Protein AF-A0A821BND3-F1 (afdb_monomer)

Sequence (254 aa):
MKDMILISALFVSIGVCIYAFVRQHQTQENMNVMLQELETLQKAEGNLLAVTEKKRTEEDEIKENKIQKMNQNLLHKWFIEIQRIKEQADVFREHRDSIIDHEKQLSLALQEIEQLQIALRQAEEHAQQQSYEPSNELIDLLKRTYHIEETAFEVKRKLTETALITAKEQMNKISKMQKGFFGAVRIAHTNCIDTAGDLINAAKERLTEIHDEYEEREQRWNRIAVLLNHDDLNNLGLSTSAVYRSKDSSRIHN

Nearest PDB structures (foldseek):
  3ja6-assembly1_H  TM=2.423E-01  e=3.183E+00  Escherichia coli
  3ja6-assembly1_I  TM=2.463E-01  e=3.382E+00  Escherichia coli

Structure (mmCIF, N/CA/C/O backbone):
data_AF-A0A821BND3-F1
#
_entry.id   AF-A0A821BND3-F1
#
loop_
_atom_site.group_PDB
_atom_site.id
_atom_site.type_symbol
_atom_site.label_atom_id
_atom_site.label_alt_id
_atom_site.label_comp_id
_atom_site.label_asym_id
_atom_site.label_entity_id
_atom_site.label_seq_id
_atom_site.pdbx_PDB_ins_code
_atom_site.Cartn_x
_atom_site.Cartn_y
_atom_site.Cartn_z
_atom_site.occupancy
_atom_site.B_iso_or_equiv
_atom_site.auth_seq_id
_atom_site.auth_comp_id
_atom_site.auth_asym_id
_atom_site.auth_atom_id
_atom_site.pdbx_PDB_model_num
ATOM 1 N N . MET A 1 1 ? 97.238 0.998 -127.951 1.00 63.97 1 MET A N 1
ATOM 2 C CA . MET A 1 1 ? 97.212 0.627 -126.512 1.00 63.97 1 MET A CA 1
ATOM 3 C C . MET A 1 1 ? 96.375 1.576 -125.645 1.00 63.97 1 MET A C 1
ATOM 5 O O . MET A 1 1 ? 95.753 1.083 -124.718 1.00 63.97 1 MET A O 1
ATOM 9 N N . LYS A 1 2 ? 96.285 2.887 -125.938 1.00 70.94 2 LYS A N 1
ATOM 10 C CA . LYS A 1 2 ? 95.423 3.832 -125.190 1.00 70.94 2 LYS A CA 1
ATOM 11 C C . LYS A 1 2 ? 93.912 3.575 -125.360 1.00 70.94 2 LYS A C 1
ATOM 13 O O . LYS A 1 2 ? 93.186 3.620 -124.374 1.00 70.94 2 LYS A O 1
ATOM 18 N N . ASP A 1 3 ? 93.469 3.195 -126.559 1.00 75.25 3 ASP A N 1
ATOM 19 C CA . ASP A 1 3 ? 92.033 3.004 -126.842 1.00 75.25 3 ASP A CA 1
ATOM 20 C C . ASP A 1 3 ? 91.428 1.766 -126.155 1.00 75.25 3 ASP A C 1
ATOM 22 O O . ASP A 1 3 ? 90.270 1.778 -125.755 1.00 75.25 3 ASP A O 1
ATOM 26 N N . MET A 1 4 ? 92.227 0.720 -125.911 1.00 73.50 4 MET A N 1
ATOM 27 C CA . MET A 1 4 ? 91.775 -0.491 -125.202 1.00 73.50 4 MET A CA 1
ATOM 28 C C . MET A 1 4 ? 91.574 -0.253 -123.698 1.00 73.50 4 MET A C 1
ATOM 30 O O . MET A 1 4 ? 90.634 -0.780 -123.106 1.00 73.50 4 MET A O 1
ATOM 34 N N . ILE A 1 5 ? 92.425 0.577 -123.082 1.00 77.75 5 ILE A N 1
ATOM 35 C CA . ILE A 1 5 ? 92.291 0.972 -121.671 1.00 77.75 5 ILE A CA 1
ATOM 36 C C . ILE A 1 5 ? 91.030 1.827 -121.499 1.00 77.75 5 ILE A C 1
ATOM 38 O O . ILE A 1 5 ? 90.258 1.593 -120.571 1.00 77.75 5 ILE A O 1
ATOM 42 N N . LEU A 1 6 ? 90.770 2.742 -122.442 1.00 76.75 6 LEU A N 1
ATOM 43 C CA . LEU A 1 6 ? 89.560 3.567 -122.460 1.00 76.75 6 LEU A CA 1
ATOM 44 C C . LEU A 1 6 ? 88.284 2.711 -122.538 1.00 76.75 6 LEU A C 1
ATOM 46 O O . LEU A 1 6 ? 87.349 2.927 -121.771 1.00 76.75 6 LEU A O 1
ATOM 50 N N . ILE A 1 7 ? 88.274 1.697 -123.410 1.00 80.69 7 ILE A N 1
ATOM 51 C CA . ILE A 1 7 ? 87.142 0.771 -123.559 1.00 80.69 7 ILE A CA 1
ATOM 52 C C . ILE A 1 7 ? 86.938 -0.058 -122.282 1.00 80.69 7 ILE A C 1
ATOM 54 O O . ILE A 1 7 ? 85.812 -0.163 -121.801 1.00 80.69 7 ILE A O 1
ATOM 58 N N . SER A 1 8 ? 88.002 -0.591 -121.669 1.00 79.06 8 SER A N 1
ATOM 59 C CA . SER A 1 8 ? 87.877 -1.337 -120.404 1.00 79.06 8 SER A CA 1
ATOM 60 C C . SER A 1 8 ? 87.378 -0.472 -119.235 1.00 79.06 8 SER A C 1
ATOM 62 O O . SER A 1 8 ? 86.564 -0.933 -118.435 1.00 79.06 8 SER A O 1
ATOM 64 N N . ALA A 1 9 ? 87.787 0.800 -119.167 1.00 81.25 9 ALA A N 1
ATOM 65 C CA . ALA A 1 9 ? 87.321 1.745 -118.154 1.00 81.25 9 ALA A CA 1
ATOM 66 C C . ALA A 1 9 ? 85.837 2.109 -118.346 1.00 81.25 9 ALA A C 1
ATOM 68 O O . ALA A 1 9 ? 85.104 2.247 -117.365 1.00 81.25 9 ALA A O 1
ATOM 69 N N . LEU A 1 10 ? 85.376 2.195 -119.599 1.00 83.50 10 LEU A N 1
ATOM 70 C CA . LEU A 1 10 ? 83.970 2.427 -119.933 1.00 83.50 10 LEU A CA 1
ATOM 71 C C . LEU A 1 10 ? 83.077 1.287 -119.419 1.00 83.50 10 LEU A C 1
ATOM 73 O O . LEU A 1 10 ? 82.064 1.544 -118.771 1.00 83.50 10 LEU A O 1
ATOM 77 N N . PHE A 1 11 ? 83.477 0.030 -119.637 1.00 87.62 11 PHE A N 1
ATOM 78 C CA . PHE A 1 11 ? 82.729 -1.131 -119.144 1.00 87.62 11 PHE A CA 1
ATOM 79 C C . PHE A 1 11 ? 82.665 -1.193 -117.613 1.00 87.62 11 PHE A C 1
ATOM 81 O O . PHE A 1 11 ? 81.607 -1.499 -117.066 1.00 87.62 11 PHE A O 1
ATOM 88 N N . VAL A 1 12 ? 83.751 -0.854 -116.909 1.00 85.19 12 VAL A N 1
ATOM 89 C CA . VAL A 1 12 ? 83.751 -0.791 -115.436 1.00 85.19 12 VAL A CA 1
ATOM 90 C C . VAL A 1 12 ? 82.828 0.320 -114.935 1.00 85.19 12 VAL A C 1
ATOM 92 O O . VAL A 1 12 ? 82.038 0.083 -114.024 1.00 85.19 12 VAL A O 1
ATOM 95 N N . SER A 1 13 ? 82.856 1.506 -115.552 1.00 84.19 13 SER A N 1
ATOM 96 C CA . SER A 1 13 ? 81.954 2.603 -115.181 1.00 84.19 13 SER A CA 1
ATOM 97 C C . SER A 1 13 ? 80.484 2.242 -115.405 1.00 84.19 13 SER A C 1
ATOM 99 O O . SER A 1 13 ? 79.649 2.534 -114.554 1.00 84.19 13 SER A O 1
ATOM 101 N N . ILE A 1 14 ? 80.163 1.575 -116.517 1.00 86.75 14 ILE A N 1
ATOM 102 C CA . ILE A 1 14 ? 78.806 1.089 -116.804 1.00 86.75 14 ILE A CA 1
ATOM 103 C C . ILE A 1 14 ? 78.395 0.022 -115.784 1.00 86.75 14 ILE A C 1
ATOM 105 O O . ILE A 1 14 ? 77.286 0.079 -115.256 1.00 86.75 14 ILE A O 1
ATOM 109 N N . GLY A 1 15 ? 79.293 -0.909 -115.447 1.00 86.50 15 GLY A N 1
ATOM 110 C CA . GLY A 1 15 ? 79.055 -1.921 -114.418 1.00 86.50 15 GLY A CA 1
ATOM 111 C C . GLY A 1 15 ? 78.763 -1.312 -113.044 1.00 86.50 15 GLY A C 1
ATOM 112 O O . GLY A 1 15 ? 77.822 -1.733 -112.374 1.00 86.50 15 GLY A O 1
ATOM 113 N N . VAL A 1 16 ? 79.502 -0.269 -112.650 1.00 87.31 16 VAL A N 1
ATOM 114 C CA . VAL A 1 16 ? 79.261 0.480 -111.405 1.00 87.31 16 VAL A CA 1
ATOM 115 C C . VAL A 1 16 ? 77.922 1.220 -111.449 1.00 87.31 16 VAL A C 1
ATOM 117 O O . VAL A 1 16 ? 77.180 1.177 -110.468 1.00 87.31 16 VAL A O 1
ATOM 120 N N . CYS A 1 17 ? 77.567 1.845 -112.575 1.00 86.00 17 CYS A N 1
ATOM 121 C CA . CYS A 1 17 ? 76.275 2.515 -112.737 1.00 86.00 17 CYS A CA 1
ATOM 122 C C . CYS A 1 17 ? 75.095 1.534 -112.659 1.00 86.00 17 CYS A C 1
ATOM 124 O O . CYS A 1 17 ? 74.113 1.821 -111.978 1.00 86.00 17 CYS A O 1
ATOM 126 N N . ILE A 1 18 ? 75.194 0.364 -113.297 1.00 87.06 18 ILE A N 1
ATOM 127 C CA . ILE A 1 18 ? 74.150 -0.671 -113.249 1.00 87.06 18 ILE A CA 1
ATOM 128 C C . ILE A 1 18 ? 74.036 -1.250 -111.836 1.00 87.06 18 ILE A C 1
ATOM 130 O O . ILE A 1 18 ? 72.930 -1.389 -111.320 1.00 87.06 18 ILE A O 1
ATOM 134 N N . TYR A 1 19 ? 75.159 -1.541 -111.176 1.00 90.25 19 TYR A N 1
ATOM 135 C CA . TYR A 1 19 ? 75.148 -2.039 -109.801 1.00 90.25 19 TYR A CA 1
ATOM 136 C C . TYR A 1 19 ? 74.542 -1.021 -108.825 1.00 90.25 19 TYR A C 1
ATOM 138 O O . TYR A 1 19 ? 73.736 -1.390 -107.972 1.00 90.25 19 TYR A O 1
ATOM 146 N N . ALA A 1 20 ? 74.871 0.266 -108.973 1.00 87.31 20 ALA A N 1
ATOM 147 C CA . ALA A 1 20 ? 74.258 1.336 -108.192 1.00 87.31 20 ALA A CA 1
ATOM 148 C C . ALA A 1 20 ? 72.746 1.439 -108.455 1.00 87.31 20 ALA A C 1
ATOM 150 O O . ALA A 1 20 ? 71.984 1.571 -107.501 1.00 87.31 20 ALA A O 1
ATOM 151 N N . PHE A 1 21 ? 72.309 1.303 -109.711 1.00 87.00 21 PHE A N 1
ATOM 152 C CA . PHE A 1 21 ? 70.893 1.318 -110.087 1.00 87.00 21 PHE A CA 1
ATOM 153 C C . PHE A 1 21 ? 70.115 0.134 -109.489 1.00 87.00 21 PHE A C 1
ATOM 155 O O . PHE A 1 21 ? 69.066 0.332 -108.881 1.00 87.00 21 PHE A O 1
ATOM 162 N N . VAL A 1 22 ? 70.652 -1.088 -109.580 1.00 85.56 22 VAL A N 1
ATOM 163 C CA . VAL A 1 22 ? 70.044 -2.290 -108.979 1.00 85.56 22 VAL A CA 1
ATOM 164 C C . VAL A 1 22 ? 70.001 -2.176 -107.455 1.00 85.56 22 VAL A C 1
ATOM 166 O O . VAL A 1 22 ? 68.974 -2.462 -106.843 1.00 85.56 22 VAL A O 1
ATOM 169 N N . ARG A 1 23 ? 71.083 -1.698 -106.826 1.00 85.62 23 ARG A N 1
ATOM 170 C CA . ARG A 1 23 ? 71.127 -1.473 -105.375 1.00 85.62 23 ARG A CA 1
ATOM 171 C C . ARG A 1 23 ? 70.114 -0.414 -104.944 1.00 85.62 23 ARG A C 1
ATOM 173 O O . ARG A 1 23 ? 69.447 -0.614 -103.937 1.00 85.62 23 ARG A O 1
ATOM 180 N N . GLN A 1 24 ? 69.969 0.670 -105.705 1.00 86.25 24 GLN A N 1
ATOM 181 C CA . GLN A 1 24 ? 68.976 1.710 -105.449 1.00 86.25 24 GLN A CA 1
ATOM 182 C C . GLN A 1 24 ? 67.550 1.156 -105.558 1.00 86.25 24 GLN A C 1
ATOM 184 O O . GLN A 1 24 ? 66.740 1.403 -104.668 1.00 86.25 24 GLN A O 1
ATOM 189 N N . HIS A 1 25 ? 67.257 0.352 -106.582 1.00 85.69 25 HIS A N 1
ATOM 190 C CA . HIS A 1 25 ? 65.955 -0.299 -106.728 1.00 85.69 25 HIS A CA 1
ATOM 191 C C . HIS A 1 25 ? 65.656 -1.256 -105.561 1.00 85.69 25 HIS A C 1
ATOM 193 O O . HIS A 1 25 ? 64.609 -1.144 -104.929 1.00 85.69 25 HIS A O 1
ATOM 199 N N . GLN A 1 26 ? 66.613 -2.113 -105.187 1.00 82.62 26 GLN A N 1
ATOM 200 C CA . GLN A 1 26 ? 66.468 -3.026 -104.047 1.00 82.62 26 GLN A CA 1
ATOM 201 C C . GLN A 1 26 ? 66.276 -2.271 -102.722 1.00 82.62 26 GLN A C 1
ATOM 203 O O . GLN A 1 26 ? 65.488 -2.684 -101.878 1.00 82.62 26 GLN A O 1
ATOM 208 N N . THR A 1 27 ? 66.968 -1.140 -102.524 1.00 81.00 27 THR A N 1
ATOM 209 C CA . THR A 1 27 ? 66.754 -0.303 -101.334 1.00 81.00 27 THR A CA 1
ATOM 210 C C . THR A 1 27 ? 65.374 0.346 -101.314 1.00 81.00 27 THR A C 1
ATOM 212 O O . THR A 1 27 ? 64.827 0.503 -100.231 1.00 81.00 27 THR A O 1
ATOM 215 N N . GLN A 1 28 ? 64.790 0.685 -102.468 1.00 83.75 28 GLN A N 1
ATOM 216 C CA . GLN A 1 28 ? 63.430 1.234 -102.547 1.00 83.75 28 GLN A CA 1
ATOM 217 C C . GLN A 1 28 ? 62.377 0.177 -102.203 1.00 83.75 28 GLN A C 1
ATOM 219 O O . GLN A 1 28 ? 61.479 0.448 -101.412 1.00 83.75 28 GLN A O 1
ATOM 224 N N . GLU A 1 29 ? 62.521 -1.047 -102.714 1.00 84.44 29 GLU A N 1
ATOM 225 C CA . GLU A 1 29 ? 61.650 -2.166 -102.333 1.00 84.44 29 GLU A CA 1
ATOM 226 C C . GLU A 1 29 ? 61.762 -2.487 -100.839 1.00 84.44 29 GLU A C 1
ATOM 228 O O . GLU A 1 29 ? 60.746 -2.582 -100.152 1.00 84.44 29 GLU A O 1
ATOM 233 N N . ASN A 1 30 ? 62.987 -2.558 -100.307 1.00 83.44 30 ASN A N 1
ATOM 234 C CA . ASN A 1 30 ? 63.213 -2.778 -98.878 1.00 83.44 30 ASN A CA 1
ATOM 235 C C . ASN A 1 30 ? 62.648 -1.632 -98.021 1.00 83.44 30 ASN A C 1
ATOM 237 O O . ASN A 1 30 ? 62.107 -1.887 -96.949 1.00 83.44 30 ASN A O 1
ATOM 241 N N . MET A 1 31 ? 62.738 -0.378 -98.483 1.00 82.00 31 MET A N 1
ATOM 242 C CA . MET A 1 31 ? 62.117 0.763 -97.803 1.00 82.00 31 MET A CA 1
ATOM 243 C C . MET A 1 31 ? 60.591 0.663 -97.815 1.00 82.00 31 MET A C 1
ATOM 245 O O . MET A 1 31 ? 59.976 0.922 -96.789 1.00 82.00 31 MET A O 1
ATOM 249 N N . 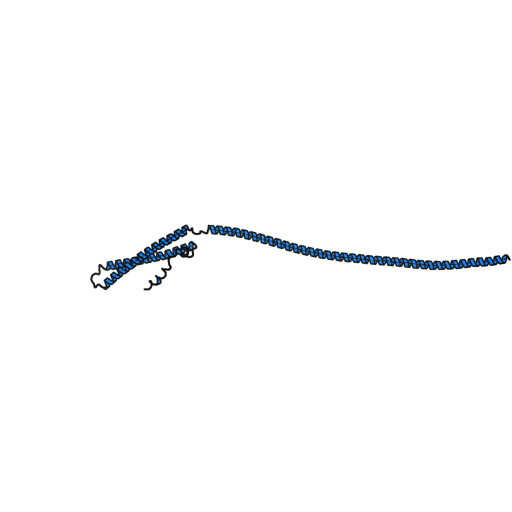ASN A 1 32 ? 59.973 0.241 -98.918 1.00 86.38 32 ASN A N 1
ATOM 250 C CA . ASN A 1 32 ? 58.520 0.070 -98.987 1.00 86.38 32 ASN A CA 1
ATOM 251 C C . ASN A 1 32 ? 58.022 -1.044 -98.053 1.00 86.38 32 ASN A C 1
ATOM 253 O O . ASN A 1 32 ? 57.018 -0.857 -97.370 1.00 86.38 32 ASN A O 1
ATOM 257 N N . VAL A 1 33 ? 58.747 -2.165 -97.963 1.00 88.44 33 VAL A N 1
ATOM 258 C CA . VAL A 1 33 ? 58.447 -3.236 -96.995 1.00 88.44 33 VAL A CA 1
ATOM 259 C C . VAL A 1 33 ? 58.608 -2.730 -95.562 1.00 88.44 33 VAL A C 1
ATOM 261 O O . VAL A 1 33 ? 57.715 -2.925 -94.746 1.00 88.44 33 VAL A O 1
ATOM 264 N N . MET A 1 34 ? 59.691 -2.005 -95.266 1.00 87.25 34 MET A N 1
ATOM 265 C CA . MET A 1 34 ? 59.917 -1.416 -93.943 1.00 87.25 34 MET A CA 1
ATOM 266 C C . MET A 1 34 ? 58.839 -0.384 -93.572 1.00 87.25 34 MET A C 1
ATOM 268 O O . MET A 1 34 ? 58.421 -0.329 -92.420 1.00 87.25 34 MET A O 1
ATOM 272 N N . LEU A 1 35 ? 58.356 0.414 -94.529 1.00 89.38 35 LEU A N 1
ATOM 273 C CA . LEU A 1 35 ? 57.249 1.351 -94.317 1.00 89.38 35 LEU A CA 1
ATOM 274 C C . LEU A 1 35 ? 55.941 0.617 -94.014 1.00 89.38 35 LEU A C 1
ATOM 276 O O . LEU A 1 35 ? 55.227 1.006 -93.092 1.00 89.38 35 LEU A O 1
ATOM 280 N N . GLN A 1 36 ? 55.653 -0.466 -94.737 1.00 91.06 36 GLN A N 1
ATOM 281 C CA . GLN A 1 36 ? 54.478 -1.295 -94.480 1.00 91.06 36 GLN A CA 1
ATOM 282 C C . GLN A 1 36 ? 54.569 -1.989 -93.112 1.00 91.06 36 GLN A C 1
ATOM 284 O O . GLN A 1 36 ? 53.596 -2.005 -92.361 1.00 91.06 36 GLN A O 1
ATOM 289 N N . GLU A 1 37 ? 55.739 -2.515 -92.742 1.00 92.94 37 GLU A N 1
ATOM 290 C CA . GLU A 1 37 ? 55.972 -3.096 -91.418 1.00 92.94 37 GLU A CA 1
ATOM 291 C C . GLU A 1 37 ? 55.818 -2.051 -90.307 1.00 92.94 37 GLU A C 1
ATOM 293 O O . GLU A 1 37 ? 55.142 -2.320 -89.316 1.00 92.94 37 GLU A O 1
ATOM 298 N N . LEU A 1 38 ? 56.341 -0.835 -90.488 1.00 92.75 38 LEU A N 1
ATOM 299 C CA . LEU A 1 38 ? 56.148 0.272 -89.549 1.00 92.75 38 LEU A CA 1
ATOM 300 C C . LEU A 1 38 ? 54.676 0.665 -89.405 1.00 92.75 38 LEU A C 1
ATOM 302 O O . LEU A 1 38 ? 54.225 0.868 -88.284 1.00 92.75 38 LEU A O 1
ATOM 306 N N . GLU A 1 39 ? 53.909 0.719 -90.494 1.00 92.94 39 GLU A N 1
ATOM 307 C CA . GLU A 1 39 ? 52.470 0.998 -90.432 1.00 92.94 39 GLU A CA 1
ATOM 308 C C . GLU A 1 39 ? 51.722 -0.111 -89.673 1.00 92.94 39 GLU A C 1
ATOM 310 O O . GLU A 1 39 ? 50.866 0.162 -88.826 1.00 92.94 39 GLU A O 1
ATOM 315 N N . THR A 1 40 ? 52.081 -1.379 -89.910 1.00 92.56 40 THR A N 1
ATOM 316 C CA . THR A 1 40 ? 51.492 -2.505 -89.171 1.00 92.56 40 THR A CA 1
ATOM 317 C C . THR A 1 40 ? 51.882 -2.505 -87.693 1.00 92.56 40 THR A C 1
ATOM 319 O O . THR A 1 40 ? 51.029 -2.779 -86.846 1.00 92.56 40 THR A O 1
ATOM 322 N N . LEU A 1 41 ? 53.127 -2.147 -87.365 1.00 94.00 41 LEU A N 1
ATOM 323 C CA . LEU A 1 41 ? 53.613 -2.007 -85.993 1.00 94.00 41 LEU A CA 1
ATOM 324 C C . LEU A 1 41 ? 52.936 -0.835 -85.286 1.00 94.00 41 LEU A C 1
ATOM 326 O O . LEU A 1 41 ? 52.461 -1.007 -84.169 1.00 94.00 41 LEU A O 1
ATOM 330 N N . GLN A 1 42 ? 52.800 0.314 -85.947 1.00 93.81 42 GLN A N 1
ATOM 331 C CA . GLN A 1 42 ? 52.091 1.480 -85.421 1.00 93.81 42 GLN A CA 1
ATOM 332 C C . GLN A 1 42 ? 50.614 1.158 -85.162 1.00 93.81 42 GLN A C 1
ATOM 334 O O . GLN A 1 42 ? 50.046 1.558 -84.146 1.00 93.81 42 GLN A O 1
ATOM 339 N N . LYS A 1 43 ? 49.982 0.375 -86.044 1.00 95.25 43 LYS A N 1
ATOM 340 C CA . LYS A 1 43 ? 48.622 -0.126 -85.827 1.00 95.25 43 LYS A CA 1
ATOM 341 C C . LYS A 1 43 ? 48.550 -1.096 -84.645 1.00 95.25 43 LYS A C 1
ATOM 343 O O . LYS A 1 43 ? 47.601 -1.034 -83.867 1.00 95.25 43 LYS A O 1
ATOM 348 N N . ALA A 1 44 ? 49.529 -1.987 -84.494 1.00 94.81 44 ALA A N 1
ATOM 349 C CA . ALA A 1 44 ? 49.602 -2.900 -83.356 1.00 94.81 44 ALA A CA 1
ATOM 350 C C . ALA A 1 44 ? 49.822 -2.149 -82.030 1.00 94.81 44 ALA A C 1
ATOM 352 O O . ALA A 1 44 ? 49.152 -2.461 -81.049 1.00 94.81 44 ALA A O 1
ATOM 353 N N . GLU A 1 45 ? 50.679 -1.127 -82.012 1.00 94.94 45 GLU A N 1
ATOM 354 C CA . GLU A 1 45 ? 50.894 -0.235 -80.868 1.00 94.94 45 GLU A CA 1
ATOM 355 C C . GLU A 1 45 ? 49.610 0.517 -80.502 1.00 94.94 45 GLU A C 1
ATOM 357 O O . GLU A 1 45 ? 49.182 0.478 -79.349 1.00 94.94 45 GLU A O 1
ATOM 362 N N . GLY A 1 46 ? 48.932 1.112 -81.490 1.00 94.69 46 GLY A N 1
ATOM 363 C CA . GLY A 1 46 ? 47.643 1.774 -81.282 1.00 94.69 46 GLY A CA 1
ATOM 364 C C . GLY A 1 46 ? 46.579 0.828 -80.716 1.00 94.69 46 GLY A C 1
ATOM 365 O O . GLY A 1 46 ? 45.858 1.185 -79.784 1.00 94.69 46 GLY A O 1
ATOM 366 N N . ASN A 1 47 ? 46.520 -0.410 -81.214 1.00 94.25 47 ASN A N 1
ATOM 367 C CA . ASN A 1 47 ? 45.605 -1.429 -80.699 1.00 94.25 47 ASN A CA 1
ATOM 368 C C . ASN A 1 47 ? 45.949 -1.852 -79.262 1.00 94.25 47 ASN A C 1
ATOM 370 O O . ASN A 1 47 ? 45.044 -2.022 -78.447 1.00 94.25 47 ASN A O 1
ATOM 374 N N . LEU A 1 48 ? 47.234 -2.021 -78.933 1.00 94.75 48 LEU A N 1
ATOM 375 C CA . LEU A 1 48 ? 47.669 -2.352 -77.575 1.00 94.75 48 LEU A CA 1
ATOM 376 C C . LEU A 1 48 ? 47.325 -1.228 -76.596 1.00 94.75 48 LEU A C 1
ATOM 378 O O . LEU A 1 48 ? 46.765 -1.511 -75.539 1.00 94.75 48 LEU A O 1
ATOM 382 N N . LEU A 1 49 ? 47.579 0.030 -76.966 1.00 95.75 49 LEU A N 1
ATOM 383 C CA . LEU A 1 49 ? 47.206 1.191 -76.158 1.00 95.75 49 LEU A CA 1
ATOM 384 C C . LEU A 1 49 ? 45.695 1.224 -75.904 1.00 95.75 49 LEU A C 1
ATOM 386 O O . LEU A 1 49 ? 45.282 1.268 -74.744 1.00 95.75 49 LEU A O 1
ATOM 390 N N . ALA A 1 50 ? 44.878 1.071 -76.949 1.00 95.56 50 ALA A N 1
ATOM 391 C CA . ALA A 1 50 ? 43.421 1.037 -76.822 1.00 95.56 50 ALA A CA 1
ATOM 392 C C . ALA A 1 50 ? 42.931 -0.098 -75.901 1.00 95.56 50 ALA A C 1
ATOM 394 O O . ALA A 1 50 ? 42.033 0.101 -75.082 1.00 95.56 50 ALA A O 1
ATOM 395 N N . VAL A 1 51 ? 43.535 -1.289 -75.985 1.00 94.19 51 VAL A N 1
ATOM 396 C CA . VAL A 1 51 ? 43.202 -2.416 -75.097 1.00 94.19 51 VAL A CA 1
ATOM 397 C C . VAL A 1 51 ? 43.631 -2.138 -73.653 1.00 94.19 51 VAL A C 1
ATOM 399 O O . VAL A 1 51 ? 42.880 -2.455 -72.729 1.00 94.19 51 VAL A O 1
ATOM 402 N N . THR A 1 52 ? 44.803 -1.535 -73.427 1.00 92.62 52 THR A N 1
ATOM 403 C CA . THR A 1 52 ? 45.259 -1.185 -72.069 1.00 92.62 52 THR A CA 1
ATOM 404 C C . THR A 1 52 ? 44.390 -0.114 -71.420 1.00 92.62 52 THR A C 1
ATOM 406 O O . THR A 1 52 ? 44.068 -0.231 -70.238 1.00 92.62 52 THR A O 1
ATOM 409 N N . GLU A 1 53 ? 43.961 0.887 -72.188 1.00 94.81 53 GLU A N 1
ATOM 410 C CA . GLU A 1 53 ? 43.056 1.932 -71.721 1.00 94.81 53 GLU A CA 1
ATOM 411 C C . GLU A 1 53 ? 41.691 1.344 -71.364 1.00 94.81 53 GLU A C 1
ATOM 413 O O . GLU A 1 53 ? 41.214 1.546 -70.249 1.00 94.81 53 GLU A O 1
ATOM 418 N N . LYS A 1 54 ? 41.124 0.509 -72.244 1.00 95.31 54 LYS A N 1
ATOM 419 C CA . LYS A 1 54 ? 39.852 -0.173 -71.984 1.00 95.31 54 LYS A CA 1
ATOM 420 C C . LYS A 1 54 ? 39.904 -1.056 -70.734 1.00 95.31 54 LYS A C 1
ATOM 422 O O . LYS A 1 54 ? 38.988 -1.040 -69.915 1.00 95.31 54 LYS A O 1
ATOM 427 N N . LYS A 1 55 ? 40.985 -1.818 -70.553 1.00 94.19 55 LYS A N 1
ATOM 428 C CA . LYS A 1 55 ? 41.154 -2.646 -69.353 1.00 94.19 55 LYS A CA 1
ATOM 429 C C . LYS A 1 55 ? 41.225 -1.785 -68.089 1.00 94.19 55 LYS A C 1
ATOM 431 O O . LYS A 1 55 ? 40.641 -2.143 -67.072 1.00 94.19 55 LYS A O 1
ATOM 436 N N . ARG A 1 56 ? 41.913 -0.641 -68.153 1.00 93.12 56 ARG A N 1
ATOM 437 C CA . ARG A 1 56 ? 42.000 0.303 -67.034 1.00 93.12 56 ARG A CA 1
ATOM 438 C C . ARG A 1 56 ? 40.633 0.889 -66.683 1.00 93.12 56 ARG A C 1
ATOM 440 O O . ARG A 1 56 ? 40.294 0.917 -65.505 1.00 93.12 56 ARG A O 1
ATOM 447 N N . THR A 1 57 ? 39.839 1.292 -67.677 1.00 94.12 57 THR A N 1
ATOM 448 C CA . THR A 1 57 ? 38.482 1.806 -67.439 1.00 94.12 57 THR A CA 1
ATOM 449 C C . THR A 1 57 ? 37.574 0.744 -66.824 1.00 94.12 57 THR A C 1
ATOM 451 O O . THR A 1 57 ? 36.891 1.032 -65.850 1.00 94.12 57 THR A O 1
ATOM 454 N N . GLU A 1 58 ? 37.628 -0.502 -67.307 1.00 93.50 58 GLU A N 1
ATOM 455 C CA . GLU A 1 58 ? 36.852 -1.608 -66.726 1.00 93.50 58 GLU A CA 1
ATOM 456 C C . GLU A 1 58 ? 37.272 -1.901 -65.273 1.00 93.50 58 GLU A C 1
ATOM 458 O O . GLU A 1 58 ? 36.427 -2.095 -64.399 1.00 93.50 58 GLU A O 1
ATOM 463 N N . GLU A 1 59 ? 38.577 -1.906 -64.979 1.00 93.19 59 GLU A N 1
ATOM 464 C CA . GLU A 1 59 ? 39.079 -2.090 -63.612 1.00 93.19 59 GLU A CA 1
ATOM 465 C C . GLU A 1 59 ? 38.639 -0.962 -62.670 1.00 93.19 59 GLU A C 1
ATOM 467 O O . GLU A 1 59 ? 38.312 -1.227 -61.508 1.00 93.19 59 GLU A O 1
ATOM 472 N N . ASP A 1 60 ? 38.631 0.282 -63.144 1.00 94.94 60 ASP A N 1
ATOM 473 C CA . ASP A 1 60 ? 38.216 1.436 -62.352 1.00 94.94 60 ASP A CA 1
ATOM 474 C C . ASP A 1 60 ? 36.695 1.439 -62.118 1.00 94.94 60 ASP A C 1
ATOM 476 O O . ASP A 1 60 ? 36.269 1.608 -60.972 1.00 94.94 60 ASP A O 1
ATOM 480 N N . GLU A 1 61 ? 35.883 1.092 -63.122 1.00 95.44 61 GLU A N 1
ATOM 481 C CA . GLU A 1 61 ? 34.436 0.875 -62.961 1.00 95.44 61 GLU A CA 1
ATOM 482 C C . GLU A 1 61 ? 34.129 -0.250 -61.959 1.00 95.44 61 GLU A C 1
ATOM 484 O O . GLU A 1 61 ? 33.220 -0.138 -61.132 1.00 95.44 61 GLU A O 1
ATOM 489 N N . ILE A 1 62 ? 34.888 -1.352 -61.977 1.00 94.94 62 ILE A N 1
ATOM 490 C CA . ILE A 1 62 ? 34.718 -2.447 -61.008 1.00 94.94 62 ILE A CA 1
ATOM 491 C C . ILE A 1 62 ? 35.042 -1.971 -59.585 1.00 94.94 62 ILE A C 1
ATOM 493 O O . ILE A 1 62 ? 34.312 -2.308 -58.642 1.00 94.94 62 ILE A O 1
ATOM 497 N N . LYS A 1 63 ? 36.120 -1.196 -59.401 1.00 95.69 63 LYS A N 1
ATOM 498 C CA . LYS A 1 63 ? 36.485 -0.627 -58.091 1.00 95.69 63 LYS A CA 1
ATOM 499 C C . LYS A 1 63 ? 35.408 0.330 -57.594 1.00 95.69 63 LYS A C 1
ATOM 501 O O . LYS A 1 63 ? 34.999 0.210 -56.439 1.00 95.69 63 LYS A O 1
ATOM 506 N N . GLU A 1 64 ? 34.925 1.223 -58.451 1.00 95.62 64 GLU A N 1
ATOM 507 C CA . GLU A 1 64 ? 33.869 2.180 -58.120 1.00 95.62 64 GLU A CA 1
ATOM 508 C C . GLU A 1 64 ? 32.578 1.460 -57.716 1.00 95.62 64 GLU A C 1
ATOM 510 O O . GLU A 1 64 ? 32.058 1.685 -56.621 1.00 95.62 64 GLU A O 1
ATOM 515 N N . ASN A 1 65 ? 32.139 0.482 -58.513 1.00 96.75 65 ASN A N 1
ATOM 516 C CA . ASN A 1 65 ? 30.983 -0.357 -58.197 1.00 96.75 65 ASN A CA 1
ATOM 517 C C . ASN A 1 65 ? 31.139 -1.090 -56.854 1.00 96.75 65 ASN A C 1
ATOM 519 O O . ASN A 1 65 ? 30.178 -1.223 -56.088 1.00 96.75 65 ASN A O 1
ATOM 523 N N . LYS A 1 66 ? 32.344 -1.580 -56.534 1.00 96.69 66 LYS A N 1
ATOM 524 C CA . LYS A 1 66 ? 32.623 -2.247 -55.254 1.00 96.69 66 LYS A CA 1
ATOM 525 C C . LYS A 1 66 ? 32.541 -1.272 -54.079 1.00 96.69 66 LYS A C 1
ATOM 527 O O . LYS A 1 66 ? 31.945 -1.618 -53.057 1.00 96.69 66 LYS A O 1
ATOM 532 N N . ILE A 1 67 ? 33.102 -0.071 -54.223 1.00 96.75 67 ILE A N 1
ATOM 533 C CA . ILE A 1 67 ? 33.028 0.991 -53.211 1.00 96.75 67 ILE A CA 1
ATOM 534 C C . ILE A 1 67 ? 31.570 1.407 -52.996 1.00 96.75 67 ILE A C 1
ATOM 536 O O . ILE A 1 67 ? 31.118 1.471 -51.854 1.00 96.75 67 ILE A O 1
ATOM 540 N N . GLN A 1 68 ? 30.803 1.602 -54.070 1.00 96.56 68 GLN A N 1
ATOM 541 C CA . 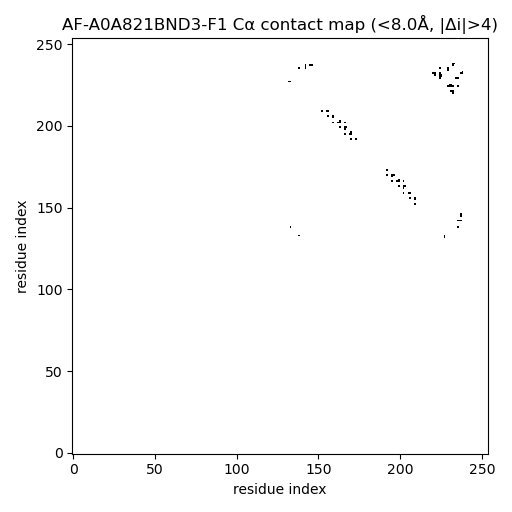GLN A 1 68 ? 29.391 1.967 -53.989 1.00 96.56 68 GLN A CA 1
ATOM 542 C C . GLN A 1 68 ? 28.568 0.897 -53.262 1.00 96.56 68 GLN A C 1
ATOM 544 O O . GLN A 1 68 ? 27.819 1.225 -52.341 1.00 96.56 68 GLN A O 1
ATOM 549 N N . LYS A 1 69 ? 28.750 -0.387 -53.599 1.00 96.88 69 LYS A N 1
ATOM 550 C CA . LYS A 1 69 ? 28.090 -1.501 -52.894 1.00 96.88 69 LYS A CA 1
ATOM 551 C C . LYS A 1 69 ? 28.485 -1.561 -51.420 1.00 96.88 69 LYS A C 1
ATOM 553 O O . LYS A 1 69 ? 27.631 -1.784 -50.564 1.00 96.88 69 LYS A O 1
ATOM 558 N N . MET A 1 70 ? 29.765 -1.353 -51.103 1.00 96.56 70 MET A N 1
ATOM 559 C CA . MET A 1 70 ? 30.227 -1.315 -49.714 1.00 96.56 70 MET A CA 1
ATOM 560 C C . MET A 1 70 ? 29.573 -0.164 -48.944 1.00 96.56 70 MET A C 1
ATOM 562 O O . MET A 1 70 ? 29.060 -0.385 -47.849 1.00 96.56 70 MET A O 1
ATOM 566 N N . ASN A 1 71 ? 29.521 1.031 -49.533 1.00 96.88 71 ASN A N 1
ATOM 567 C CA . ASN A 1 71 ? 28.881 2.199 -48.935 1.00 96.88 71 ASN A CA 1
ATOM 568 C C . ASN A 1 71 ? 27.379 1.983 -48.726 1.00 96.88 71 ASN A C 1
ATOM 570 O O . ASN A 1 71 ? 26.875 2.275 -47.646 1.00 96.88 71 ASN A O 1
ATOM 574 N N . GLN A 1 72 ? 26.669 1.410 -49.702 1.00 96.75 72 GLN A N 1
ATOM 575 C CA . GLN A 1 72 ? 25.251 1.059 -49.556 1.00 96.75 72 GLN A CA 1
ATOM 576 C C . GLN A 1 72 ? 25.023 0.061 -48.415 1.00 96.75 72 GLN A C 1
ATOM 578 O O . GLN A 1 72 ? 24.143 0.270 -47.582 1.00 96.75 72 GLN A O 1
ATOM 583 N N . ASN A 1 73 ? 25.853 -0.981 -48.322 1.00 97.19 73 ASN A N 1
ATOM 584 C CA . ASN A 1 73 ? 25.775 -1.957 -47.235 1.00 97.19 73 ASN A CA 1
ATOM 585 C C . ASN A 1 73 ? 26.044 -1.321 -45.866 1.00 97.19 73 ASN A C 1
ATOM 587 O O . ASN A 1 73 ? 25.377 -1.658 -44.889 1.00 97.19 73 ASN A O 1
ATOM 591 N N . LEU A 1 74 ? 27.013 -0.406 -45.781 1.00 98.06 74 LEU A N 1
ATOM 592 C CA . LEU A 1 74 ? 27.298 0.327 -44.550 1.00 98.06 74 LEU A CA 1
ATOM 593 C C . LEU A 1 74 ? 26.117 1.217 -44.164 1.00 98.06 74 LEU A C 1
ATOM 595 O O . LEU A 1 74 ? 25.643 1.113 -43.037 1.00 98.06 74 LEU A O 1
ATOM 599 N N . LEU A 1 75 ? 25.599 2.029 -45.087 1.00 97.69 75 LEU A N 1
ATOM 600 C CA . LEU A 1 75 ? 24.435 2.884 -44.841 1.00 97.69 75 LEU A CA 1
ATOM 601 C C . LEU A 1 75 ? 23.224 2.073 -44.376 1.00 97.69 75 LEU A C 1
ATOM 603 O O . LEU A 1 75 ? 22.551 2.473 -43.432 1.00 97.69 75 LEU A O 1
ATOM 607 N N . HIS A 1 76 ? 22.984 0.908 -44.979 1.00 97.69 76 HIS A N 1
ATOM 608 C CA . HIS A 1 76 ? 21.906 0.018 -44.564 1.00 97.69 76 HIS A CA 1
ATOM 609 C C . HIS A 1 76 ? 22.104 -0.515 -43.136 1.00 97.69 76 HIS A C 1
ATOM 611 O O . HIS A 1 76 ? 21.172 -0.476 -42.335 1.00 97.69 76 HIS A O 1
ATOM 617 N N . LYS A 1 77 ? 23.322 -0.948 -42.778 1.00 98.12 77 LYS A N 1
ATOM 618 C CA . LYS A 1 77 ? 23.642 -1.378 -41.404 1.00 98.12 77 LYS A CA 1
ATOM 619 C C . LYS A 1 77 ? 23.449 -0.252 -40.390 1.00 98.12 77 LYS A C 1
ATOM 621 O O . LYS A 1 77 ? 22.836 -0.475 -39.352 1.00 98.12 77 LYS A O 1
ATOM 626 N N . TRP A 1 78 ? 23.934 0.950 -40.700 1.00 97.94 78 TRP A N 1
ATOM 627 C CA . TRP A 1 78 ? 23.749 2.126 -39.849 1.00 97.94 78 TRP A CA 1
ATOM 628 C C . TRP A 1 78 ? 22.276 2.496 -39.702 1.00 97.94 78 TRP A C 1
ATOM 630 O O . TRP A 1 78 ? 21.839 2.818 -38.603 1.00 97.94 78 TRP A O 1
ATOM 640 N N . PHE A 1 79 ? 21.497 2.408 -40.780 1.00 98.31 79 PHE A N 1
ATOM 641 C CA . PHE A 1 79 ? 20.060 2.638 -40.728 1.00 98.31 79 PHE A CA 1
ATOM 642 C C . PHE A 1 79 ? 19.372 1.657 -39.774 1.00 98.31 79 PHE A C 1
ATOM 644 O O . PHE A 1 79 ? 18.621 2.098 -38.909 1.00 98.31 79 PHE A O 1
ATOM 651 N N . ILE A 1 80 ? 19.670 0.356 -39.876 1.00 98.12 80 ILE A N 1
ATOM 652 C CA . ILE A 1 80 ? 19.126 -0.662 -38.964 1.00 98.12 80 ILE A CA 1
ATOM 653 C C . ILE A 1 80 ? 19.517 -0.361 -37.515 1.00 98.12 80 ILE A C 1
ATOM 655 O O . ILE A 1 80 ? 18.662 -0.393 -36.636 1.00 98.12 80 ILE A O 1
ATOM 659 N N . GLU A 1 81 ? 20.783 -0.030 -37.258 1.00 98.06 81 GLU A N 1
ATOM 660 C CA . GLU A 1 81 ? 21.247 0.235 -35.894 1.00 98.06 81 GLU A CA 1
ATOM 661 C C . GLU A 1 81 ? 20.593 1.488 -35.296 1.00 98.06 81 GLU A C 1
ATOM 663 O O . GLU A 1 81 ? 20.190 1.483 -34.135 1.00 98.06 81 GLU A O 1
ATOM 668 N N . ILE A 1 82 ? 20.399 2.539 -36.098 1.00 97.88 82 ILE A N 1
ATOM 669 C CA . ILE A 1 82 ? 19.664 3.737 -35.676 1.00 97.88 82 ILE A CA 1
ATOM 670 C C . ILE A 1 82 ? 18.209 3.395 -35.347 1.00 97.88 82 ILE A C 1
ATOM 672 O O . ILE A 1 82 ? 17.693 3.895 -34.350 1.00 97.88 82 ILE A O 1
ATOM 676 N N . GLN A 1 83 ? 17.542 2.562 -36.154 1.00 97.88 83 GLN A N 1
ATOM 677 C CA . GLN A 1 83 ? 16.172 2.130 -35.855 1.00 97.88 83 GLN A CA 1
ATOM 678 C C . GLN A 1 83 ? 16.121 1.326 -34.554 1.00 97.88 83 GLN A C 1
ATOM 680 O O . GLN A 1 83 ? 15.327 1.649 -33.678 1.00 97.88 83 GLN A O 1
ATOM 685 N N . ARG A 1 84 ? 17.048 0.380 -34.365 1.00 98.06 84 ARG A N 1
ATOM 686 C CA . ARG A 1 84 ? 17.156 -0.416 -33.135 1.00 98.06 84 ARG A CA 1
ATOM 687 C C . ARG A 1 84 ? 17.337 0.459 -31.894 1.00 98.06 84 ARG A C 1
ATOM 689 O O . ARG A 1 84 ? 16.688 0.236 -30.877 1.00 98.06 84 ARG A O 1
ATOM 696 N N . ILE A 1 85 ? 18.209 1.466 -31.968 1.00 97.62 85 ILE A N 1
ATOM 697 C CA . ILE A 1 85 ? 18.445 2.401 -30.859 1.00 97.62 85 ILE A CA 1
ATOM 698 C C . ILE A 1 85 ? 17.203 3.262 -30.591 1.00 97.62 85 ILE A C 1
ATOM 700 O O . ILE A 1 85 ? 16.887 3.518 -29.432 1.00 97.62 85 ILE A O 1
ATOM 704 N N . LYS A 1 86 ? 16.485 3.699 -31.633 1.00 97.75 86 LYS A N 1
ATOM 705 C CA . LYS A 1 86 ? 15.233 4.456 -31.475 1.00 97.75 86 LYS A CA 1
ATOM 706 C C . LYS A 1 86 ? 14.148 3.628 -30.798 1.00 97.75 86 LYS A C 1
ATOM 708 O O . LYS A 1 86 ? 13.583 4.093 -29.818 1.00 97.75 86 LYS A O 1
ATOM 713 N N . GLU A 1 87 ? 13.930 2.398 -31.256 1.00 97.50 87 GLU A N 1
ATOM 714 C CA . GLU A 1 87 ? 12.977 1.468 -30.641 1.00 97.50 87 GLU A CA 1
ATOM 715 C C . GLU A 1 87 ? 13.306 1.243 -29.161 1.00 97.50 87 GLU A C 1
ATOM 717 O O . GLU A 1 87 ? 12.430 1.319 -28.303 1.00 97.50 87 GLU A O 1
ATOM 722 N N . GLN A 1 88 ? 14.586 1.044 -28.833 1.00 97.25 88 GLN A N 1
ATOM 723 C CA . GLN A 1 88 ? 15.018 0.928 -27.439 1.00 97.25 88 GLN A CA 1
ATOM 724 C C . GLN A 1 88 ? 14.748 2.208 -26.642 1.00 97.25 88 GLN A C 1
ATOM 726 O O . GLN A 1 88 ? 14.271 2.128 -25.513 1.00 97.25 88 GLN A O 1
ATOM 731 N N . ALA A 1 89 ? 15.032 3.383 -27.206 1.00 97.06 89 ALA A N 1
ATOM 732 C CA . ALA A 1 89 ? 14.775 4.660 -26.547 1.00 97.06 89 ALA A CA 1
ATOM 733 C C . ALA A 1 89 ? 13.278 4.892 -26.278 1.00 97.06 89 ALA A C 1
ATOM 735 O O . ALA A 1 89 ? 12.933 5.421 -25.219 1.00 97.06 89 ALA A O 1
ATOM 736 N N . ASP A 1 90 ? 12.403 4.467 -27.190 1.00 96.81 90 ASP A N 1
ATOM 737 C CA . ASP A 1 90 ? 10.951 4.546 -27.018 1.00 96.81 90 ASP A CA 1
ATOM 738 C C . ASP A 1 90 ? 10.473 3.610 -25.897 1.00 96.81 90 ASP A C 1
ATOM 740 O O . ASP A 1 90 ? 9.738 4.049 -25.013 1.00 96.81 90 ASP A O 1
ATOM 744 N N . VAL A 1 91 ? 10.984 2.374 -25.839 1.00 97.12 91 VAL A N 1
ATOM 745 C CA . VAL A 1 91 ? 10.706 1.439 -24.730 1.00 97.12 91 VAL A CA 1
ATOM 746 C C . VAL A 1 91 ? 11.189 2.000 -23.388 1.00 97.12 91 VAL A C 1
ATOM 748 O O . VAL A 1 91 ? 10.474 1.942 -22.388 1.00 97.12 91 VAL A O 1
ATOM 751 N N . PHE A 1 92 ? 12.388 2.589 -23.342 1.00 97.56 92 PHE A N 1
ATOM 752 C CA . PHE A 1 92 ? 12.890 3.237 -22.126 1.00 97.56 92 PHE A CA 1
ATOM 753 C C . PHE A 1 92 ? 12.024 4.426 -21.700 1.00 97.56 92 PHE A C 1
ATOM 755 O O . PHE A 1 92 ? 11.844 4.646 -20.501 1.00 97.56 92 PHE A O 1
ATOM 762 N N . ARG A 1 93 ? 11.487 5.193 -22.657 1.00 97.12 93 ARG A N 1
ATOM 763 C CA . ARG A 1 93 ? 10.566 6.298 -22.368 1.00 97.12 93 ARG A CA 1
ATOM 764 C C . ARG A 1 93 ? 9.261 5.779 -21.773 1.00 97.12 93 ARG A C 1
ATOM 766 O O . ARG A 1 93 ? 8.861 6.279 -20.730 1.00 97.12 93 ARG A O 1
ATOM 773 N N . GLU A 1 94 ? 8.655 4.760 -22.374 1.00 96.69 94 GLU A N 1
ATOM 774 C CA . GLU A 1 94 ? 7.427 4.146 -21.858 1.00 96.69 94 GLU A CA 1
ATOM 775 C C . GLU A 1 94 ? 7.628 3.593 -20.441 1.00 96.69 94 GLU A C 1
ATOM 777 O O . GLU A 1 94 ? 6.826 3.852 -19.543 1.00 96.69 94 GLU A O 1
ATOM 782 N N . HIS A 1 95 ? 8.750 2.907 -20.199 1.00 97.50 95 HIS A N 1
ATOM 783 C CA . HIS A 1 95 ? 9.072 2.398 -18.869 1.00 97.50 95 HIS A CA 1
ATOM 784 C C . HIS A 1 95 ? 9.240 3.528 -17.844 1.00 97.50 95 HIS A C 1
ATOM 786 O O . HIS A 1 95 ? 8.749 3.430 -16.721 1.00 97.50 95 HIS A O 1
ATOM 792 N N . ARG A 1 96 ? 9.888 4.634 -18.232 1.00 97.31 96 ARG A N 1
ATOM 793 C CA . ARG A 1 96 ? 10.012 5.822 -17.380 1.00 97.31 96 ARG A CA 1
ATOM 794 C C . ARG A 1 96 ? 8.648 6.438 -17.068 1.00 97.31 96 ARG A C 1
ATOM 796 O O . ARG A 1 96 ? 8.408 6.790 -15.917 1.00 97.31 96 ARG A O 1
ATOM 803 N N . ASP A 1 97 ? 7.775 6.569 -18.061 1.00 96.75 97 ASP A N 1
ATOM 804 C CA . ASP A 1 97 ? 6.442 7.146 -17.877 1.00 96.75 97 ASP A CA 1
ATOM 805 C C . ASP A 1 97 ? 5.587 6.270 -16.946 1.00 96.75 97 ASP A C 1
ATOM 807 O O . ASP A 1 97 ? 4.920 6.793 -16.053 1.00 96.75 97 ASP A O 1
ATOM 811 N N . SER A 1 98 ? 5.693 4.942 -17.067 1.00 96.75 98 SER A N 1
ATOM 812 C CA . SER A 1 98 ? 5.070 3.986 -16.142 1.00 96.75 98 SER A CA 1
ATOM 813 C C . SER A 1 98 ? 5.605 4.117 -14.710 1.00 96.75 98 SER A C 1
ATOM 815 O O . SER A 1 98 ? 4.813 4.139 -13.769 1.00 96.75 98 SER A O 1
ATOM 817 N N . ILE A 1 99 ? 6.922 4.266 -14.519 1.00 96.81 99 ILE A N 1
ATOM 818 C CA . ILE A 1 99 ? 7.511 4.497 -13.187 1.00 96.81 99 ILE A CA 1
ATOM 819 C C . ILE A 1 99 ? 6.970 5.792 -12.570 1.00 96.81 99 ILE A C 1
ATOM 821 O O . ILE A 1 99 ? 6.590 5.795 -11.401 1.00 96.81 99 ILE A O 1
ATOM 825 N N . ILE A 1 100 ? 6.901 6.875 -13.349 1.00 97.00 100 ILE A N 1
ATOM 826 C CA . ILE A 1 100 ? 6.380 8.167 -12.880 1.00 97.00 100 ILE A CA 1
ATOM 827 C C . ILE A 1 100 ? 4.903 8.049 -12.481 1.00 97.00 100 ILE A C 1
ATOM 829 O O . ILE A 1 100 ? 4.482 8.662 -11.500 1.00 97.00 100 ILE A O 1
ATOM 833 N N . ASP A 1 101 ? 4.101 7.285 -13.225 1.00 96.44 101 ASP A N 1
ATOM 834 C CA . ASP A 1 101 ? 2.701 7.051 -12.865 1.00 96.44 101 ASP A CA 1
ATOM 835 C C . ASP A 1 101 ? 2.575 6.269 -11.551 1.00 96.44 101 ASP A C 1
ATOM 837 O O . ASP A 1 101 ? 1.862 6.694 -10.641 1.00 96.44 101 ASP A O 1
ATOM 841 N N . HIS A 1 102 ? 3.342 5.187 -11.395 1.00 96.44 102 HIS A N 1
ATOM 842 C CA . HIS A 1 102 ? 3.375 4.422 -10.148 1.00 96.44 102 HIS A CA 1
ATOM 843 C C . HIS A 1 102 ? 3.853 5.255 -8.953 1.00 96.44 102 HIS A C 1
ATOM 845 O O . HIS A 1 102 ? 3.296 5.135 -7.862 1.00 96.44 102 HIS A O 1
ATOM 851 N N . GLU A 1 103 ? 4.837 6.134 -9.143 1.00 97.56 103 GLU A N 1
ATOM 852 C CA . GLU A 1 103 ? 5.314 7.048 -8.101 1.00 97.56 103 GLU A CA 1
ATOM 853 C C . GLU A 1 103 ? 4.214 8.028 -7.660 1.00 97.56 103 GLU A C 1
ATOM 855 O O . GLU A 1 103 ? 4.013 8.242 -6.462 1.00 97.56 103 GLU A O 1
ATOM 860 N N . LYS A 1 104 ? 3.432 8.565 -8.605 1.00 97.00 104 LYS A N 1
ATOM 861 C CA . LYS A 1 104 ? 2.268 9.408 -8.288 1.00 97.00 104 LYS A CA 1
ATOM 862 C C . LYS A 1 104 ? 1.201 8.638 -7.519 1.00 97.00 104 LYS A C 1
ATOM 864 O O . LYS A 1 104 ? 0.690 9.150 -6.525 1.00 97.00 104 LYS A O 1
ATOM 869 N N . GLN A 1 105 ? 0.874 7.419 -7.951 1.00 97.44 105 GLN A N 1
ATOM 870 C CA . GLN A 1 105 ? -0.093 6.566 -7.252 1.00 97.44 105 GLN A CA 1
ATOM 871 C C . GLN A 1 105 ? 0.359 6.273 -5.816 1.00 97.44 105 GLN A C 1
ATOM 873 O O . GLN A 1 105 ? -0.437 6.389 -4.885 1.00 97.44 105 GLN A O 1
ATOM 878 N N . LEU A 1 106 ? 1.646 5.967 -5.621 1.00 97.88 106 LEU A N 1
ATOM 879 C CA . LEU A 1 106 ? 2.221 5.742 -4.297 1.00 97.88 106 LEU A CA 1
ATOM 880 C C . LEU A 1 106 ? 2.142 7.001 -3.425 1.00 97.88 106 LEU A C 1
ATOM 882 O O . LEU A 1 106 ? 1.754 6.916 -2.263 1.00 97.88 106 LEU A O 1
ATOM 886 N N . SER A 1 107 ? 2.463 8.172 -3.982 1.00 97.88 107 SER A N 1
ATOM 887 C CA . SER A 1 107 ? 2.360 9.447 -3.265 1.00 97.88 107 SER A CA 1
ATOM 888 C C . SER A 1 107 ? 0.931 9.735 -2.798 1.00 97.88 107 SER A C 1
ATOM 890 O O . SER A 1 107 ? 0.747 10.207 -1.678 1.00 97.88 107 SER A O 1
ATOM 892 N N . LEU A 1 108 ? -0.076 9.453 -3.631 1.00 98.06 108 LEU A N 1
ATOM 893 C CA . LEU A 1 108 ? -1.485 9.624 -3.264 1.00 98.06 108 LEU A CA 1
ATOM 894 C C . LEU A 1 108 ? -1.901 8.650 -2.156 1.00 98.06 108 LEU A C 1
ATOM 896 O O . LEU A 1 108 ? -2.534 9.067 -1.190 1.00 98.06 108 LEU A O 1
ATOM 900 N N . ALA A 1 109 ? -1.493 7.383 -2.254 1.00 97.69 109 ALA A N 1
ATOM 901 C CA . ALA A 1 109 ? -1.779 6.384 -1.226 1.00 97.69 109 ALA A CA 1
ATOM 902 C C . ALA A 1 109 ? -1.143 6.748 0.127 1.00 97.69 109 ALA A C 1
ATOM 904 O O . ALA A 1 109 ? -1.775 6.599 1.170 1.00 97.69 109 ALA A O 1
ATOM 905 N N . LEU A 1 110 ? 0.089 7.270 0.128 1.00 97.62 110 LEU A N 1
ATOM 906 C CA . LEU A 1 110 ? 0.745 7.746 1.350 1.00 97.62 110 LEU A CA 1
ATOM 907 C C . LEU A 1 110 ? -0.006 8.923 1.983 1.00 97.62 110 LEU A C 1
ATOM 909 O O . LEU A 1 110 ? -0.189 8.943 3.199 1.00 97.62 110 LEU A O 1
ATOM 913 N N . GLN A 1 111 ? -0.481 9.865 1.167 1.00 97.62 111 GLN A N 1
ATOM 914 C CA . GLN A 1 111 ? -1.289 10.984 1.646 1.00 97.62 111 GLN A CA 1
ATOM 915 C C . GLN A 1 111 ? -2.624 10.506 2.245 1.00 97.62 111 GLN A C 1
ATOM 917 O O . GLN A 1 111 ? -3.045 11.011 3.284 1.00 97.62 111 GLN A O 1
ATOM 922 N N . GLU A 1 112 ? -3.287 9.527 1.627 1.00 97.50 112 GLU A N 1
ATOM 923 C CA . GLU A 1 112 ? -4.521 8.939 2.161 1.00 97.50 112 GLU A CA 1
ATOM 924 C C . GLU A 1 112 ? -4.273 8.234 3.502 1.00 97.50 112 GLU A C 1
ATOM 926 O O . GLU A 1 112 ? -5.032 8.426 4.451 1.00 97.50 112 GLU A O 1
ATOM 931 N N . ILE A 1 113 ? -3.171 7.486 3.624 1.00 97.88 113 ILE A N 1
ATOM 932 C CA . ILE A 1 113 ? -2.772 6.859 4.891 1.00 97.88 113 ILE A CA 1
ATOM 933 C C . ILE A 1 113 ? -2.555 7.917 5.976 1.00 97.88 113 ILE A C 1
ATOM 935 O O . ILE A 1 113 ? -3.030 7.739 7.097 1.00 97.88 113 ILE A O 1
ATOM 939 N N . GLU A 1 114 ? -1.872 9.020 5.668 1.00 97.75 114 GLU A N 1
ATOM 940 C CA . GLU A 1 114 ? -1.664 10.111 6.624 1.00 97.75 114 GLU A CA 1
ATOM 941 C C . GLU A 1 114 ? -3.001 10.723 7.075 1.00 97.75 114 GLU A C 1
ATOM 943 O O . GLU A 1 114 ? -3.236 10.900 8.272 1.00 97.75 114 GLU A O 1
ATOM 948 N N . GLN A 1 115 ? -3.919 10.971 6.137 1.00 97.56 115 GLN A N 1
ATOM 949 C CA . GLN A 1 115 ? -5.259 11.472 6.452 1.00 97.56 115 GLN A CA 1
ATOM 950 C C . GLN A 1 115 ? -6.044 10.499 7.340 1.00 97.56 115 GLN A C 1
ATOM 952 O O . GLN A 1 115 ? -6.659 10.926 8.319 1.00 97.56 115 GLN A O 1
ATOM 957 N N . LEU A 1 116 ? -5.990 9.197 7.047 1.00 97.75 116 LEU A N 1
ATOM 958 C CA . LEU A 1 116 ? -6.636 8.166 7.857 1.00 97.75 116 LEU A CA 1
ATOM 959 C C . LEU A 1 116 ? -6.025 8.069 9.256 1.00 97.75 116 LEU A C 1
ATOM 961 O O . LEU A 1 116 ? -6.763 7.917 10.224 1.00 97.75 116 LEU A O 1
ATOM 965 N N . GLN A 1 117 ? -4.705 8.200 9.394 1.00 97.75 117 GLN A N 1
ATOM 966 C CA . GLN A 1 117 ? -4.046 8.220 10.702 1.00 97.75 117 GLN A CA 1
ATOM 967 C C . GLN A 1 117 ? -4.465 9.432 11.537 1.00 97.75 117 GLN A C 1
ATOM 969 O O . GLN A 1 117 ? -4.690 9.298 12.740 1.00 97.75 117 GLN A O 1
ATOM 974 N N . ILE A 1 118 ? -4.589 10.608 10.916 1.00 97.56 118 ILE A N 1
ATOM 975 C CA . ILE A 1 118 ? -5.078 11.814 11.593 1.00 97.56 118 ILE A CA 1
ATOM 976 C C . ILE A 1 118 ? -6.534 11.620 12.028 1.00 97.56 118 ILE A C 1
ATOM 978 O O . ILE A 1 118 ? -6.858 11.874 13.186 1.00 97.56 118 ILE A O 1
ATOM 982 N N . ALA A 1 119 ? -7.396 11.134 11.131 1.00 96.75 119 ALA A N 1
ATOM 983 C CA . ALA A 1 119 ? -8.801 10.878 11.435 1.00 96.75 119 ALA A CA 1
ATOM 984 C C . ALA A 1 119 ? -8.967 9.827 12.543 1.00 96.75 119 ALA A C 1
ATOM 986 O O . ALA A 1 119 ? -9.789 10.004 13.441 1.00 96.75 119 ALA A O 1
ATOM 987 N N . LEU A 1 120 ? -8.156 8.765 12.521 1.00 96.75 120 LEU A N 1
ATOM 988 C CA . LEU A 1 120 ? -8.143 7.742 13.562 1.00 96.75 120 LEU A CA 1
ATOM 989 C C . LEU A 1 120 ? -7.714 8.332 14.906 1.00 96.75 120 LEU A C 1
ATOM 991 O O . LEU A 1 120 ? -8.409 8.128 15.892 1.00 96.75 120 LEU A O 1
ATOM 995 N N . ARG A 1 121 ? -6.632 9.120 14.943 1.00 95.75 121 ARG A N 1
ATOM 996 C CA . ARG A 1 121 ? -6.174 9.781 16.174 1.00 95.75 121 ARG A CA 1
ATOM 997 C C . ARG A 1 121 ? -7.250 10.697 16.754 1.00 95.75 121 ARG A C 1
ATOM 999 O O . ARG A 1 121 ? -7.481 10.681 17.955 1.00 95.75 121 ARG A O 1
ATOM 1006 N N . GLN A 1 122 ? -7.937 11.461 15.909 1.00 94.56 122 GLN A N 1
ATOM 1007 C CA . GLN A 1 122 ? -9.052 12.306 16.344 1.00 94.56 122 GLN A CA 1
ATOM 1008 C C . GLN A 1 122 ? -10.217 11.471 16.885 1.00 94.56 122 GLN A C 1
ATOM 1010 O O . GLN A 1 122 ? -10.782 11.804 17.923 1.00 94.56 122 GLN A O 1
ATOM 1015 N N . ALA A 1 123 ? -10.571 10.373 16.213 1.00 93.19 123 ALA A N 1
ATOM 1016 C CA . ALA A 1 123 ? -11.608 9.462 16.686 1.00 93.19 123 ALA A CA 1
ATOM 1017 C C . ALA A 1 123 ? -11.232 8.814 18.029 1.00 93.19 123 ALA A C 1
ATOM 1019 O O . ALA A 1 123 ? -12.086 8.710 18.906 1.00 93.19 123 ALA A O 1
ATOM 1020 N N . GLU A 1 124 ? -9.966 8.437 18.218 1.00 88.69 124 GLU A N 1
ATOM 1021 C CA . GLU A 1 124 ? -9.439 7.923 19.485 1.00 88.69 124 GLU A CA 1
ATOM 1022 C C . GLU A 1 124 ? -9.472 8.983 20.589 1.00 88.69 124 GLU A C 1
ATOM 1024 O O . GLU A 1 124 ? -9.931 8.688 21.686 1.00 88.69 124 GLU A O 1
ATOM 1029 N N . GLU A 1 125 ? -9.058 10.222 20.315 1.00 88.94 125 GLU A N 1
ATOM 1030 C CA . GLU A 1 125 ? -9.141 11.329 21.277 1.00 88.94 125 GLU A CA 1
ATOM 1031 C C . GLU A 1 125 ? -10.593 11.606 21.687 1.00 88.94 125 GLU A C 1
ATOM 1033 O O . GLU A 1 125 ? -10.890 11.748 22.874 1.00 88.94 125 GLU A O 1
ATOM 1038 N N . HIS A 1 126 ? -11.522 11.630 20.728 1.00 84.50 126 HIS A N 1
ATOM 1039 C CA . HIS A 1 126 ? -12.947 11.774 21.019 1.00 84.50 126 HIS A CA 1
ATOM 1040 C C . HIS A 1 126 ? -13.498 10.584 21.809 1.00 84.50 126 HIS A C 1
ATOM 1042 O O . HIS A 1 126 ? -14.271 10.785 22.745 1.00 84.50 126 HIS A O 1
ATOM 1048 N N . ALA A 1 127 ? -13.086 9.359 21.480 1.00 82.38 127 ALA A N 1
ATOM 1049 C CA . ALA A 1 127 ? -13.474 8.166 22.220 1.00 82.38 127 ALA A CA 1
ATOM 1050 C C . ALA A 1 127 ? -12.910 8.179 23.645 1.00 82.38 127 ALA A C 1
ATOM 1052 O O . ALA A 1 127 ? -13.635 7.843 24.569 1.00 82.38 127 ALA A O 1
ATOM 1053 N N . GLN A 1 128 ? -11.671 8.625 23.858 1.00 76.75 128 GLN A N 1
ATOM 1054 C CA . GLN A 1 128 ? -11.078 8.785 25.190 1.00 76.75 128 GLN A CA 1
ATOM 1055 C C . GLN A 1 128 ? -11.783 9.876 26.001 1.00 76.75 128 GLN A C 1
ATOM 1057 O O . GLN A 1 128 ? -12.051 9.678 27.181 1.00 76.75 128 GLN A O 1
ATOM 1062 N N . GLN A 1 129 ? -12.144 11.001 25.376 1.00 71.50 129 GLN A N 1
ATOM 1063 C CA . GLN A 1 129 ? -12.943 12.050 26.021 1.00 71.50 129 GLN A CA 1
ATOM 1064 C C . GLN A 1 129 ? -14.349 11.564 26.403 1.00 71.50 129 GLN A C 1
ATOM 1066 O O . GLN A 1 129 ? -14.907 12.029 27.395 1.00 71.50 129 GLN A O 1
ATOM 1071 N N . GLN A 1 130 ? -14.928 10.650 25.621 1.00 64.19 130 GLN A N 1
ATOM 1072 C CA . GLN A 1 130 ? -16.225 10.026 25.904 1.00 64.19 130 GLN A CA 1
ATOM 1073 C C . GLN A 1 130 ? -16.122 8.783 26.796 1.00 64.19 130 GLN A C 1
ATOM 1075 O O . GLN A 1 130 ? -17.129 8.359 27.366 1.00 64.19 130 GLN A O 1
ATOM 1080 N N . SER A 1 131 ? -14.931 8.201 26.931 1.00 60.59 131 SER A N 1
ATOM 1081 C CA . SER A 1 131 ? -14.655 7.055 27.786 1.00 60.59 131 SER A CA 1
ATOM 1082 C C . SER A 1 131 ? -14.578 7.535 29.226 1.00 60.59 131 SER A C 1
ATOM 1084 O O . SER A 1 131 ? -13.509 7.747 29.794 1.00 60.59 131 SER A O 1
ATOM 1086 N N . TYR A 1 132 ? -15.750 7.718 29.824 1.00 63.75 132 TYR A N 1
ATOM 1087 C CA . TYR A 1 132 ? -15.887 7.835 31.264 1.00 63.75 132 TYR A CA 1
ATOM 1088 C C . TYR A 1 132 ? -15.536 6.484 31.887 1.00 63.75 132 TYR A C 1
ATOM 1090 O O . TYR A 1 132 ? -16.413 5.658 32.136 1.00 63.75 132 TYR A O 1
ATOM 1098 N N . GLU A 1 133 ? -14.250 6.244 32.141 1.00 66.81 133 GLU A N 1
ATOM 1099 C CA . GLU A 1 133 ? -13.896 5.226 33.121 1.00 66.81 133 GLU A CA 1
ATOM 1100 C C . GLU A 1 133 ? -14.434 5.688 34.483 1.00 66.81 133 GLU A C 1
ATOM 1102 O O . GLU A 1 133 ? -14.184 6.829 34.898 1.00 66.81 133 GLU A O 1
ATOM 1107 N N . PRO A 1 134 ? -15.226 4.857 35.179 1.00 68.50 134 PRO A N 1
ATOM 1108 C CA . PRO A 1 134 ? -15.718 5.218 36.494 1.00 68.50 134 PRO A CA 1
ATOM 1109 C C . PRO A 1 134 ? -14.531 5.425 37.437 1.00 68.50 134 PRO A C 1
ATOM 1111 O O . PRO A 1 134 ? -13.687 4.547 37.593 1.00 68.50 134 PRO A O 1
ATOM 1114 N N . SER A 1 135 ? -14.467 6.599 38.075 1.00 78.69 135 SER A N 1
ATOM 1115 C CA . SER A 1 135 ? -13.426 6.906 39.062 1.00 78.69 135 SER A CA 1
ATOM 1116 C C . SER A 1 135 ? -13.353 5.806 40.125 1.00 78.69 135 SER A C 1
ATOM 1118 O O . SER A 1 135 ? -14.386 5.360 40.631 1.00 78.69 135 SER A O 1
ATOM 1120 N N . ASN A 1 136 ? -12.139 5.421 40.525 1.00 78.56 136 ASN A N 1
ATOM 1121 C CA . ASN A 1 136 ? -11.916 4.463 41.614 1.00 78.56 136 ASN A CA 1
ATOM 1122 C C . ASN A 1 136 ? -12.665 4.858 42.900 1.00 78.56 136 ASN A C 1
ATOM 1124 O O . ASN A 1 136 ? -13.181 3.997 43.606 1.00 78.56 136 ASN A O 1
ATOM 1128 N N . GLU A 1 137 ? -12.803 6.161 43.159 1.00 84.50 137 GLU A N 1
ATOM 1129 C CA . GLU A 1 137 ? -13.574 6.681 44.293 1.00 84.50 137 GLU A CA 1
ATOM 1130 C C . GLU A 1 137 ? -15.061 6.300 44.209 1.00 84.50 137 GLU A C 1
ATOM 1132 O O . GLU A 1 137 ? -15.658 5.894 45.205 1.00 84.50 137 GLU A O 1
ATOM 1137 N N . LEU A 1 138 ? -15.660 6.366 43.014 1.00 85.00 138 LEU A N 1
ATOM 1138 C CA . LEU A 1 138 ? -17.049 5.958 42.799 1.00 85.00 138 LEU A CA 1
ATOM 1139 C C . LEU A 1 138 ? -17.218 4.453 43.028 1.00 85.00 138 LEU A C 1
ATOM 1141 O O . LEU A 1 138 ? -18.185 4.037 43.664 1.00 85.00 138 LEU A O 1
ATOM 1145 N N . ILE A 1 139 ? -16.274 3.643 42.544 1.00 85.25 139 ILE A N 1
ATOM 1146 C CA . ILE A 1 139 ? -16.293 2.190 42.744 1.00 85.25 139 ILE A CA 1
ATOM 1147 C C . ILE A 1 139 ? -16.234 1.863 44.242 1.00 85.25 139 ILE A C 1
ATOM 1149 O O . ILE A 1 139 ? -17.033 1.062 44.724 1.00 85.25 139 ILE A O 1
ATOM 1153 N N . ASP A 1 140 ? -15.347 2.506 45.000 1.00 85.88 140 ASP A N 1
ATOM 1154 C CA . ASP A 1 140 ? -15.218 2.273 46.443 1.00 85.88 140 ASP A CA 1
ATOM 1155 C C . ASP A 1 140 ? -16.466 2.715 47.223 1.00 85.88 140 ASP A C 1
ATOM 1157 O O . ASP A 1 140 ? -16.924 2.005 48.127 1.00 85.88 140 ASP A O 1
ATOM 1161 N N . LEU A 1 141 ? -17.075 3.843 46.839 1.00 90.88 141 LEU A N 1
ATOM 1162 C CA . LEU A 1 141 ? -18.355 4.286 47.394 1.00 90.88 141 LEU A CA 1
ATOM 1163 C C . LEU A 1 141 ? -19.471 3.276 47.115 1.00 90.88 141 LEU A C 1
ATOM 1165 O O . LEU A 1 141 ? -20.232 2.940 48.023 1.00 90.88 141 LEU A O 1
ATOM 1169 N N . LEU A 1 142 ? -19.558 2.753 45.891 1.00 90.69 142 LEU A N 1
ATOM 1170 C CA . LEU A 1 142 ? -20.545 1.737 45.525 1.00 90.69 142 LEU A CA 1
ATOM 1171 C C . LEU A 1 142 ? -20.331 0.437 46.302 1.00 90.69 142 LEU A C 1
ATOM 1173 O O . LEU A 1 142 ? -21.291 -0.100 46.855 1.00 90.69 142 LEU A O 1
ATOM 1177 N N . LYS A 1 143 ? -19.084 -0.026 46.443 1.00 88.25 143 LYS A N 1
ATOM 1178 C CA . LYS A 1 143 ? -18.769 -1.215 47.249 1.00 88.25 143 LYS A CA 1
ATOM 1179 C C . LYS A 1 143 ? -19.225 -1.061 48.696 1.00 88.25 143 LYS A C 1
ATOM 1181 O O . LYS A 1 143 ? -19.822 -1.968 49.278 1.00 88.25 143 LYS A O 1
ATOM 1186 N N . ARG A 1 144 ? -18.973 0.112 49.280 1.00 89.69 144 ARG A N 1
ATOM 1187 C CA . ARG A 1 144 ? -19.409 0.422 50.642 1.00 89.69 144 ARG A CA 1
ATOM 1188 C C . ARG A 1 144 ? -20.934 0.459 50.752 1.00 89.69 144 ARG A C 1
ATOM 1190 O O . ARG A 1 144 ? -21.472 -0.093 51.709 1.00 89.69 144 ARG A O 1
ATOM 1197 N N . THR A 1 145 ? -21.619 1.074 49.788 1.00 93.56 145 THR A N 1
ATOM 1198 C CA . THR A 1 145 ? -23.088 1.129 49.742 1.00 93.56 145 THR A CA 1
ATOM 1199 C C . THR A 1 145 ? -23.693 -0.268 49.666 1.00 93.56 145 THR A C 1
ATOM 1201 O O . THR A 1 145 ? -24.567 -0.584 50.468 1.00 93.56 145 THR A O 1
ATOM 1204 N N . TYR A 1 146 ? -23.173 -1.137 48.796 1.00 91.31 146 TYR A N 1
ATOM 1205 C CA . TYR A 1 146 ? -23.608 -2.531 48.698 1.00 91.31 146 TYR A CA 1
ATOM 1206 C C . TYR A 1 146 ? -23.487 -3.265 50.036 1.00 91.31 146 TYR A C 1
ATOM 1208 O O . TYR A 1 146 ? -24.444 -3.884 50.487 1.00 91.31 146 TYR A O 1
ATOM 1216 N N . HIS A 1 147 ? -22.342 -3.152 50.719 1.00 89.31 147 HIS A N 1
ATOM 1217 C CA . HIS A 1 147 ? -22.150 -3.799 52.020 1.00 89.31 147 HIS A CA 1
ATOM 1218 C C . HIS A 1 147 ? -23.119 -3.284 53.093 1.00 89.31 147 HIS A C 1
ATOM 1220 O O . HIS A 1 147 ? -23.610 -4.060 53.918 1.00 89.31 147 HIS A O 1
ATOM 1226 N N . ILE A 1 148 ? -23.409 -1.982 53.101 1.00 92.62 148 ILE A N 1
ATOM 1227 C CA . ILE A 1 148 ? -24.392 -1.402 54.024 1.00 92.62 148 ILE A CA 1
ATOM 1228 C C . ILE A 1 148 ? -25.796 -1.937 53.710 1.00 92.62 148 ILE A C 1
ATOM 1230 O O . ILE A 1 148 ? -26.501 -2.368 54.621 1.00 92.62 148 ILE A O 1
ATOM 1234 N N . GLU A 1 149 ? -26.194 -1.963 52.438 1.00 92.19 149 GLU A N 1
ATOM 1235 C CA . GLU A 1 149 ? -27.489 -2.509 52.014 1.00 92.19 149 GLU A CA 1
ATOM 1236 C C . GLU A 1 149 ? -27.611 -4.004 52.331 1.00 92.19 149 GLU A C 1
ATOM 1238 O O . GLU A 1 149 ? -28.652 -4.475 52.789 1.00 92.19 149 GLU A O 1
ATOM 1243 N N . GLU A 1 150 ? -26.542 -4.768 52.121 1.00 89.88 150 GLU A N 1
ATOM 1244 C CA . GLU A 1 150 ? -26.505 -6.191 52.417 1.00 89.88 150 GLU A CA 1
ATOM 1245 C C . GLU A 1 150 ? -26.685 -6.472 53.908 1.00 89.88 150 GLU A C 1
ATOM 1247 O O . GLU A 1 150 ? -27.526 -7.286 54.298 1.00 89.88 150 GLU A O 1
ATOM 1252 N N . THR A 1 151 ? -25.917 -5.779 54.747 1.00 90.19 151 THR A N 1
ATOM 1253 C CA . THR A 1 151 ? -25.997 -5.949 56.200 1.00 90.19 151 THR A CA 1
ATOM 1254 C C . THR A 1 151 ? -27.365 -5.535 56.742 1.00 90.19 151 THR A C 1
ATOM 1256 O O . THR A 1 151 ? -27.923 -6.248 57.581 1.00 90.19 151 THR A O 1
ATOM 1259 N N . ALA A 1 152 ? -27.946 -4.443 56.237 1.00 91.50 152 ALA A N 1
ATOM 1260 C CA . ALA A 1 152 ? -29.289 -4.000 56.609 1.00 91.50 152 ALA A CA 1
ATOM 1261 C C . ALA A 1 152 ? -30.359 -5.041 56.238 1.00 91.50 152 ALA A C 1
ATOM 1263 O O . ALA A 1 152 ? -31.186 -5.410 57.078 1.00 91.50 152 ALA A O 1
ATOM 1264 N N . PHE A 1 153 ? -30.295 -5.570 55.015 1.00 92.56 153 PHE A N 1
ATOM 1265 C CA . PHE A 1 153 ? -31.201 -6.612 54.541 1.00 92.56 153 PHE A CA 1
ATOM 1266 C C . PHE A 1 153 ? -31.100 -7.892 55.377 1.00 92.56 153 PHE A C 1
ATOM 1268 O O . PHE A 1 153 ? -32.114 -8.442 55.801 1.00 92.56 153 PHE A O 1
ATOM 1275 N N . GLU A 1 154 ? -29.883 -8.359 55.666 1.00 91.00 154 GLU A N 1
ATOM 1276 C CA . GLU A 1 154 ? -29.650 -9.583 56.438 1.00 91.00 154 GLU A CA 1
ATOM 1277 C C . GLU A 1 154 ? -30.213 -9.468 57.867 1.00 91.00 154 GLU A C 1
ATOM 1279 O O . GLU A 1 154 ? -30.808 -10.413 58.394 1.00 91.00 154 GLU A O 1
ATOM 1284 N N . VAL A 1 155 ? -30.079 -8.293 58.494 1.00 93.31 155 VAL A N 1
ATOM 1285 C CA . VAL A 1 155 ? -30.691 -8.004 59.800 1.00 93.31 155 VAL A CA 1
ATOM 1286 C C . VAL A 1 155 ? -32.217 -8.010 59.697 1.00 93.31 155 VAL A C 1
ATOM 1288 O O . VAL A 1 155 ? -32.876 -8.703 60.478 1.00 93.31 155 VAL A O 1
ATOM 1291 N N . LYS A 1 156 ? -32.789 -7.290 58.723 1.00 92.19 156 LYS A N 1
ATOM 1292 C CA . LYS A 1 156 ? -34.245 -7.211 58.507 1.00 92.19 156 LYS A CA 1
ATOM 1293 C C . LYS A 1 156 ? -34.854 -8.594 58.253 1.00 92.19 156 LYS A C 1
ATOM 1295 O O . LYS A 1 156 ? -35.887 -8.943 58.835 1.00 92.19 156 LYS A O 1
ATOM 1300 N N . ARG A 1 157 ? -34.170 -9.418 57.459 1.00 90.75 157 ARG A N 1
ATOM 1301 C CA . ARG A 1 157 ? -34.533 -10.808 57.182 1.00 90.75 157 ARG A CA 1
ATOM 1302 C C . ARG A 1 157 ? -34.541 -11.659 58.446 1.00 90.75 157 ARG A C 1
ATOM 1304 O O . ARG A 1 157 ? -35.565 -12.268 58.748 1.00 90.75 157 ARG A O 1
ATOM 1311 N N . LYS A 1 158 ? -33.452 -11.669 59.222 1.00 91.31 158 LYS A N 1
ATOM 1312 C CA . LYS A 1 158 ? -33.366 -12.446 60.475 1.00 91.31 158 LYS A CA 1
ATOM 1313 C C . LYS A 1 158 ? -34.447 -12.050 61.482 1.00 91.31 158 LYS A C 1
ATOM 1315 O O . LYS A 1 158 ? -35.049 -12.916 62.121 1.00 91.31 158 LYS A O 1
ATOM 1320 N N . LEU A 1 159 ? -34.733 -10.755 61.610 1.00 90.81 159 LEU A N 1
ATOM 1321 C CA . LEU A 1 159 ? -35.815 -10.257 62.467 1.00 90.81 159 LEU A CA 1
ATOM 1322 C C . LEU A 1 159 ? -37.192 -10.753 62.007 1.00 90.81 159 LEU A C 1
ATOM 1324 O O . LEU A 1 159 ? -38.018 -11.149 62.827 1.00 90.81 159 LEU A O 1
ATOM 1328 N N . THR A 1 160 ? -37.436 -10.791 60.701 1.00 89.75 160 THR A N 1
ATOM 1329 C CA . THR A 1 160 ? -38.710 -11.285 60.163 1.00 89.75 160 THR A CA 1
ATOM 1330 C C . THR A 1 160 ? -38.837 -12.802 60.299 1.00 89.75 160 THR A C 1
ATOM 1332 O O . THR A 1 160 ? -39.888 -13.295 60.707 1.00 89.75 160 THR A O 1
ATOM 1335 N N . GLU A 1 161 ? -37.762 -13.556 60.055 1.00 88.81 161 GLU A N 1
ATOM 1336 C CA . GLU A 1 161 ? -37.731 -15.010 60.248 1.00 88.81 161 GLU A CA 1
ATOM 1337 C C . GLU A 1 161 ? -38.010 -15.393 61.711 1.00 88.81 161 GLU A C 1
ATOM 1339 O O . GLU A 1 161 ? -38.840 -16.264 61.983 1.00 88.81 161 GLU A O 1
ATOM 1344 N N . THR A 1 162 ? -37.376 -14.707 62.665 1.00 89.88 162 THR A N 1
ATOM 1345 C CA . THR A 1 162 ? -37.616 -14.925 64.104 1.00 89.88 162 THR A CA 1
ATOM 1346 C C . THR A 1 162 ? -39.030 -14.533 64.536 1.00 89.88 162 THR A C 1
ATOM 1348 O O . THR A 1 162 ? -39.667 -15.279 65.289 1.00 89.88 162 THR A O 1
ATOM 1351 N N . ALA A 1 163 ? -39.567 -13.421 64.025 1.00 87.56 163 ALA A N 1
ATOM 1352 C CA . ALA A 1 163 ? -40.949 -13.018 64.278 1.00 87.56 163 ALA A CA 1
ATOM 1353 C C . ALA A 1 163 ? -41.952 -14.059 63.753 1.00 87.56 163 ALA A C 1
ATOM 1355 O O . ALA A 1 163 ? -42.902 -14.417 64.450 1.00 87.56 163 ALA A O 1
ATOM 1356 N N . LEU A 1 164 ? -41.704 -14.613 62.565 1.00 87.88 164 LEU A N 1
ATOM 1357 C CA . LEU A 1 164 ? -42.548 -15.639 61.960 1.00 87.88 164 LEU A CA 1
ATOM 1358 C C . LEU A 1 164 ? -42.502 -16.965 62.728 1.00 87.88 164 LEU A C 1
ATOM 1360 O O . LEU A 1 164 ? -43.544 -17.598 62.910 1.00 87.88 164 LEU A O 1
ATOM 1364 N N . ILE A 1 165 ? -41.324 -17.387 63.201 1.00 88.75 165 ILE A N 1
ATOM 1365 C CA . ILE A 1 165 ? -41.191 -18.566 64.075 1.00 88.75 165 ILE A CA 1
ATOM 1366 C C . ILE A 1 165 ? -42.009 -18.356 65.352 1.00 88.75 165 ILE A C 1
ATOM 1368 O O . ILE A 1 165 ? -42.828 -19.206 65.703 1.00 88.75 165 ILE A O 1
ATOM 1372 N N . THR A 1 166 ? -41.861 -17.196 65.992 1.00 87.94 166 THR A N 1
ATOM 1373 C CA . THR A 1 166 ? -42.580 -16.863 67.230 1.00 87.94 166 THR A CA 1
ATOM 1374 C C . THR A 1 166 ? -44.098 -16.858 67.021 1.00 87.94 166 THR A C 1
ATOM 1376 O O . THR A 1 166 ? -44.834 -17.454 67.811 1.00 87.94 166 THR A O 1
ATOM 1379 N N . ALA A 1 167 ? -44.580 -16.260 65.927 1.00 85.56 167 ALA A N 1
ATOM 1380 C CA . ALA A 1 167 ? -46.002 -16.238 65.581 1.00 85.56 167 ALA A CA 1
ATOM 1381 C C . ALA A 1 167 ? -46.555 -17.654 65.320 1.00 85.56 167 ALA A C 1
ATOM 1383 O O . ALA A 1 167 ? -47.627 -18.013 65.816 1.00 85.56 167 ALA A O 1
ATOM 1384 N N . LYS A 1 168 ? -45.799 -18.508 64.611 1.00 86.81 168 LYS A N 1
ATOM 1385 C CA . LYS A 1 168 ? -46.162 -19.921 64.393 1.00 86.81 168 LYS A CA 1
ATOM 1386 C C . LYS A 1 168 ? -46.216 -20.713 65.698 1.00 86.81 168 LYS A C 1
ATOM 1388 O O . LYS A 1 168 ? -47.125 -21.519 65.889 1.00 86.81 168 LYS A O 1
ATOM 1393 N N . GLU A 1 169 ? -45.266 -20.503 66.605 1.00 87.69 169 GLU A N 1
ATOM 1394 C CA . GLU A 1 169 ? -45.267 -21.157 67.914 1.00 87.69 169 GLU A CA 1
ATOM 1395 C C . GLU A 1 169 ? -46.470 -20.747 68.765 1.00 87.69 169 GLU A C 1
ATOM 1397 O O . GLU A 1 169 ? -47.091 -21.608 69.394 1.00 87.69 169 GLU A O 1
ATOM 1402 N N . GLN A 1 170 ? -46.829 -19.461 68.768 1.00 83.44 170 GLN A N 1
ATOM 1403 C CA . GLN A 1 170 ? -48.020 -18.965 69.461 1.00 83.44 170 GLN A CA 1
ATOM 1404 C C . GLN A 1 170 ? -49.298 -19.588 68.888 1.00 83.44 170 GLN A C 1
ATOM 1406 O O . GLN A 1 170 ? -50.103 -20.133 69.645 1.00 83.44 170 GLN A O 1
ATOM 1411 N N . MET A 1 171 ? -49.436 -19.632 67.561 1.00 82.12 171 MET A N 1
ATOM 1412 C CA . MET A 1 171 ? -50.573 -20.275 66.895 1.00 82.12 171 MET A CA 1
ATOM 1413 C C . MET A 1 171 ? -50.658 -21.781 67.204 1.00 82.12 171 MET A C 1
ATOM 1415 O O . MET A 1 171 ? -51.730 -22.307 67.503 1.00 82.12 171 MET A O 1
ATOM 1419 N N . ASN A 1 172 ? -49.523 -22.486 67.218 1.00 82.38 172 ASN A N 1
ATOM 1420 C CA . ASN A 1 172 ? -49.470 -23.906 67.575 1.00 82.38 172 ASN A CA 1
ATOM 1421 C C . ASN A 1 172 ? -49.846 -24.162 69.041 1.00 82.38 172 ASN A C 1
ATOM 1423 O O . ASN A 1 172 ? -50.519 -25.153 69.335 1.00 82.38 172 ASN A O 1
ATOM 1427 N N . LYS A 1 173 ? -49.431 -23.287 69.968 1.00 81.56 173 LYS A N 1
ATOM 1428 C CA . LYS A 1 173 ? -49.841 -23.357 71.380 1.00 81.56 173 LYS A CA 1
ATOM 1429 C C . LYS A 1 173 ? -51.354 -23.192 71.507 1.00 81.56 173 LYS A C 1
ATOM 1431 O O . LYS A 1 173 ? -51.988 -24.014 72.164 1.00 81.56 173 LYS A O 1
ATOM 1436 N N . ILE A 1 174 ? -51.933 -22.207 70.821 1.00 75.00 174 ILE A N 1
ATOM 1437 C CA . ILE A 1 174 ? -53.384 -21.977 70.800 1.00 75.00 174 ILE A CA 1
ATOM 1438 C C . ILE A 1 174 ? -54.123 -23.195 70.217 1.00 75.00 174 ILE A C 1
ATOM 1440 O O . ILE A 1 174 ? -55.049 -23.707 70.845 1.00 75.00 174 ILE A O 1
ATOM 1444 N N . SER A 1 175 ? -53.659 -23.737 69.086 1.00 75.88 175 SER A N 1
ATOM 1445 C CA . SER A 1 175 ? -54.247 -24.929 68.453 1.00 75.88 175 SER A CA 1
ATOM 1446 C C . SER A 1 175 ? -54.221 -26.166 69.364 1.00 75.88 175 SER A C 1
ATOM 1448 O O . SER A 1 175 ? -55.204 -26.907 69.445 1.00 75.88 175 SER A O 1
ATOM 1450 N N . LYS A 1 176 ? -53.117 -26.393 70.091 1.00 75.81 176 LYS A N 1
ATOM 1451 C CA . LYS A 1 176 ? -53.000 -27.503 71.054 1.00 75.81 176 LYS A CA 1
ATOM 1452 C C . LYS A 1 176 ? -53.945 -27.335 72.244 1.00 75.81 176 LYS A C 1
ATOM 1454 O O . LYS A 1 176 ? -54.592 -28.305 72.628 1.00 75.81 176 LYS A O 1
ATOM 1459 N N . MET A 1 177 ? -54.059 -26.122 72.789 1.00 69.19 177 MET A N 1
ATOM 1460 C CA . MET A 1 177 ? -54.988 -25.827 73.889 1.00 69.19 177 MET A CA 1
ATOM 1461 C C . MET A 1 177 ? -56.448 -26.033 73.464 1.00 69.19 177 MET A C 1
ATOM 1463 O O . MET A 1 177 ? -57.235 -26.601 74.216 1.00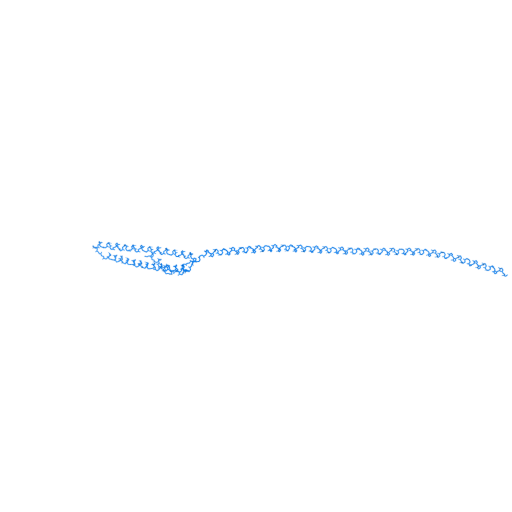 69.19 177 MET A O 1
ATOM 1467 N N . GLN A 1 178 ? -56.796 -25.666 72.228 1.00 66.69 178 GLN A N 1
ATOM 1468 C CA . GLN A 1 178 ? -58.142 -25.843 71.680 1.00 66.69 178 GLN A CA 1
ATOM 1469 C C . GLN A 1 178 ? -58.536 -27.320 71.496 1.00 66.69 178 GLN A C 1
ATOM 1471 O O . GLN A 1 178 ? -59.694 -27.672 71.696 1.00 66.69 178 GLN A O 1
ATOM 1476 N N . LYS A 1 179 ? -57.587 -28.201 71.146 1.00 65.50 179 LYS A N 1
ATOM 1477 C CA . LYS A 1 179 ? -57.833 -29.652 71.001 1.00 65.50 179 LYS A CA 1
ATOM 1478 C C . LYS A 1 179 ? -57.978 -30.388 72.340 1.00 65.50 179 LYS A C 1
ATOM 1480 O O . LYS A 1 179 ? -58.512 -31.491 72.356 1.00 65.50 179 LYS A O 1
ATOM 1485 N N . GLY A 1 180 ? -57.485 -29.808 73.438 1.00 62.38 180 GLY A N 1
ATOM 1486 C CA . GLY A 1 180 ? -57.436 -30.450 74.756 1.00 62.38 180 GLY A CA 1
ATOM 1487 C C . GLY A 1 180 ? -58.549 -30.062 75.736 1.00 62.38 180 GLY A C 1
ATOM 1488 O O . GLY A 1 180 ? -58.652 -30.694 76.783 1.00 62.38 180 GLY A O 1
ATOM 1489 N N . PHE A 1 181 ? -59.370 -29.045 75.442 1.00 56.00 181 PHE A N 1
ATOM 1490 C CA . PHE A 1 181 ? -60.289 -28.463 76.428 1.00 56.00 181 PHE A CA 1
ATOM 1491 C C . PHE A 1 181 ? -61.764 -28.585 76.010 1.00 56.00 181 PHE A C 1
ATOM 1493 O O . PHE A 1 181 ? -62.223 -27.934 75.070 1.00 56.00 181 PHE A O 1
ATOM 1500 N N . PHE A 1 182 ? -62.524 -29.417 76.731 1.00 52.03 182 PHE A N 1
ATOM 1501 C CA . PHE A 1 182 ? -63.980 -29.515 76.606 1.00 52.03 182 PHE A CA 1
ATOM 1502 C C . PHE A 1 182 ? -64.662 -28.248 77.164 1.00 52.03 182 PHE A C 1
ATOM 1504 O O . PHE A 1 182 ? -64.432 -27.849 78.299 1.00 52.03 182 PHE A O 1
ATOM 1511 N N . GLY A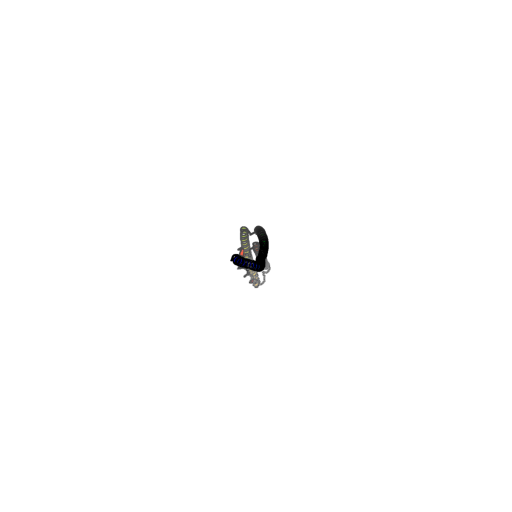 1 183 ? -65.492 -27.637 76.311 1.00 56.66 183 GLY A N 1
ATOM 1512 C CA . GLY A 1 183 ? -66.508 -26.596 76.528 1.00 56.66 183 GLY A CA 1
ATOM 1513 C C . GLY A 1 183 ? -66.597 -25.858 77.872 1.00 56.66 183 GLY A C 1
ATOM 1514 O O . GLY A 1 183 ? -67.144 -26.400 78.821 1.00 56.66 183 GLY A O 1
ATOM 1515 N N . ALA A 1 184 ? -66.204 -24.572 77.877 1.00 53.66 184 ALA A N 1
ATOM 1516 C CA . ALA A 1 184 ? -66.915 -23.463 78.558 1.00 53.66 184 ALA A CA 1
ATOM 1517 C C . ALA A 1 184 ? -66.210 -22.093 78.407 1.00 53.66 184 ALA A C 1
ATOM 1519 O O . ALA A 1 184 ? -66.860 -21.058 78.519 1.00 53.66 184 ALA A O 1
ATOM 1520 N N . VAL A 1 185 ? -64.908 -22.036 78.100 1.00 53.28 185 VAL A N 1
ATOM 1521 C CA . VAL A 1 185 ? -64.142 -20.769 78.049 1.00 53.28 185 VAL A CA 1
ATOM 1522 C C . VAL A 1 185 ? -63.914 -20.325 76.599 1.00 53.28 185 VAL A C 1
ATOM 1524 O O . VAL A 1 185 ? -62.812 -20.404 76.075 1.00 53.28 185 VAL A O 1
ATOM 1527 N N . ARG A 1 186 ? -64.972 -19.916 75.888 1.00 57.12 186 ARG A N 1
ATOM 1528 C CA . ARG A 1 186 ? -64.883 -19.637 74.436 1.00 57.12 186 ARG A CA 1
ATOM 1529 C C . ARG A 1 186 ? -64.673 -18.156 74.077 1.00 57.12 186 ARG A C 1
ATOM 1531 O O . ARG A 1 186 ? -64.138 -17.881 73.014 1.00 57.12 186 ARG A O 1
ATOM 1538 N N . ILE A 1 187 ? -65.033 -17.214 74.956 1.00 53.50 187 ILE A N 1
ATOM 1539 C CA . ILE A 1 187 ? -65.112 -15.771 74.627 1.00 53.50 187 ILE A CA 1
ATOM 1540 C C . ILE A 1 187 ? -63.777 -15.023 74.835 1.00 53.50 187 ILE A C 1
ATOM 1542 O O . ILE A 1 187 ? -63.462 -14.113 74.078 1.00 53.50 187 ILE A O 1
ATOM 1546 N N . ALA A 1 188 ? -62.942 -15.428 75.801 1.00 54.12 188 ALA A N 1
ATOM 1547 C CA . ALA A 1 188 ? -61.604 -14.843 75.993 1.00 54.12 188 ALA A CA 1
ATOM 1548 C C . ALA A 1 188 ? -60.548 -15.395 75.009 1.00 54.12 188 ALA A C 1
ATOM 1550 O O . ALA A 1 188 ? -59.494 -14.795 74.818 1.00 54.12 188 ALA A O 1
ATOM 1551 N N . HIS A 1 189 ? -60.831 -16.535 74.368 1.00 58.16 189 HIS A N 1
ATOM 1552 C CA . HIS A 1 189 ? -59.908 -17.212 73.455 1.00 58.16 189 HIS A CA 1
ATOM 1553 C C . HIS A 1 189 ? -60.017 -16.741 72.001 1.00 58.16 189 HIS A C 1
ATOM 1555 O O . HIS A 1 189 ? -59.013 -16.793 71.296 1.00 58.16 189 HIS A O 1
ATOM 1561 N N . THR A 1 190 ? -61.178 -16.249 71.554 1.00 61.44 190 THR A N 1
ATOM 1562 C CA . THR A 1 190 ? -61.346 -15.683 70.203 1.00 61.44 190 THR A CA 1
ATOM 1563 C C . THR A 1 190 ? -60.423 -14.489 69.976 1.00 61.44 190 THR A C 1
ATOM 1565 O O . THR A 1 190 ? -59.651 -14.515 69.027 1.00 61.44 190 THR A O 1
ATOM 1568 N N . ASN A 1 191 ? -60.342 -13.548 70.924 1.00 64.31 191 ASN A N 1
ATOM 1569 C CA . ASN A 1 191 ? -59.419 -12.410 70.816 1.00 64.31 191 ASN A CA 1
ATOM 1570 C C . ASN A 1 191 ? -57.940 -12.851 70.751 1.00 64.31 191 ASN A C 1
ATOM 1572 O O . ASN A 1 191 ? -57.136 -12.224 70.073 1.00 64.31 191 ASN A O 1
ATOM 1576 N N . CYS A 1 192 ? -57.561 -13.944 71.426 1.00 69.56 192 CYS A N 1
ATOM 1577 C CA . CYS A 1 192 ? -56.197 -14.483 71.377 1.00 69.56 192 CYS A CA 1
ATOM 1578 C C . CYS A 1 192 ? -55.884 -15.160 70.028 1.00 69.56 192 CYS A C 1
ATOM 1580 O O . CYS A 1 192 ? -54.780 -15.015 69.505 1.00 69.56 192 CYS A O 1
ATOM 1582 N N . ILE A 1 193 ? -56.859 -15.858 69.441 1.00 72.31 193 ILE A N 1
ATOM 1583 C CA . ILE A 1 193 ? -56.750 -16.441 68.096 1.00 72.31 193 ILE A CA 1
ATOM 1584 C C . ILE A 1 193 ? -56.605 -15.337 67.048 1.00 72.31 193 ILE A C 1
ATOM 1586 O O . ILE A 1 193 ? -55.710 -15.425 66.210 1.00 72.31 193 ILE A O 1
ATOM 1590 N N . ASP A 1 194 ? -57.428 -14.293 67.142 1.00 77.81 194 ASP A N 1
ATOM 1591 C CA . ASP A 1 194 ? -57.403 -13.165 66.212 1.00 77.81 194 ASP A CA 1
ATOM 1592 C C . ASP A 1 194 ? -56.051 -12.439 66.289 1.00 77.81 194 ASP A C 1
ATOM 1594 O O . ASP A 1 194 ? -55.369 -12.313 65.277 1.00 77.81 194 ASP A O 1
ATOM 1598 N N . THR A 1 195 ? -55.557 -12.132 67.498 1.00 80.06 195 THR A N 1
ATOM 1599 C CA . THR A 1 195 ? -54.222 -11.515 67.665 1.00 80.06 195 THR A CA 1
ATOM 1600 C C . THR A 1 195 ? -53.070 -12.373 67.122 1.00 80.06 195 THR A C 1
ATOM 1602 O O . THR A 1 195 ? -52.121 -11.838 66.551 1.00 80.06 195 THR A O 1
ATOM 1605 N N . ALA A 1 196 ? -53.122 -13.704 67.256 1.00 79.38 196 ALA A N 1
ATOM 1606 C CA . ALA A 1 196 ? -52.108 -14.588 66.678 1.00 79.38 196 ALA A CA 1
ATOM 1607 C C . ALA A 1 196 ? -52.230 -14.691 65.146 1.00 79.38 196 ALA A C 1
ATOM 1609 O O . ALA A 1 196 ? -51.219 -14.825 64.454 1.00 79.38 196 ALA A O 1
ATOM 1610 N N . GLY A 1 197 ? -53.454 -14.623 64.613 1.00 82.94 197 GLY A N 1
ATOM 1611 C CA . GLY A 1 197 ? -53.729 -14.547 63.179 1.00 82.94 197 GLY A CA 1
ATOM 1612 C C . GLY A 1 197 ? -53.175 -13.265 62.563 1.00 82.94 197 GLY A C 1
ATOM 1613 O O . GLY A 1 197 ? -52.464 -13.331 61.559 1.00 82.94 197 GLY A O 1
ATOM 1614 N N . ASP A 1 198 ? -53.403 -12.130 63.221 1.00 86.31 198 ASP A N 1
ATOM 1615 C CA . ASP A 1 198 ? -52.876 -10.824 62.821 1.00 86.31 198 ASP A CA 1
ATOM 1616 C C . ASP A 1 198 ? -51.342 -10.815 62.815 1.00 86.31 198 ASP A C 1
ATOM 1618 O O . ASP A 1 198 ? -50.729 -10.351 61.855 1.00 86.31 198 ASP A O 1
ATOM 1622 N N . LEU A 1 199 ? -50.698 -11.419 63.824 1.00 86.19 199 LEU A N 1
ATOM 1623 C CA . LEU A 1 199 ? -49.237 -11.567 63.869 1.00 86.19 199 LEU A CA 1
ATOM 1624 C C . LEU A 1 199 ? -48.686 -12.425 62.720 1.00 86.19 199 LEU A C 1
ATOM 1626 O O . LEU A 1 199 ? -47.622 -12.118 62.181 1.00 86.19 199 LEU A O 1
ATOM 1630 N N . ILE A 1 200 ? -49.387 -13.493 62.327 1.00 84.88 200 ILE A N 1
ATOM 1631 C CA . ILE A 1 200 ? -48.990 -14.317 61.175 1.00 84.88 200 ILE A CA 1
ATOM 1632 C C . ILE A 1 200 ? -49.165 -13.549 59.868 1.00 84.88 200 ILE A C 1
ATOM 1634 O O . ILE A 1 200 ? -48.286 -13.622 59.009 1.00 84.88 200 ILE A O 1
ATOM 1638 N N . ASN A 1 201 ? -50.277 -12.834 59.700 1.00 87.44 201 ASN A N 1
ATOM 1639 C CA . ASN A 1 201 ? -50.529 -12.049 58.494 1.00 87.44 201 ASN A CA 1
ATOM 1640 C C . ASN A 1 201 ? -49.500 -10.920 58.354 1.00 87.44 201 ASN A C 1
ATOM 1642 O O . ASN A 1 201 ? -48.883 -10.806 57.300 1.00 87.44 201 ASN A O 1
ATOM 1646 N N . ALA A 1 202 ? -49.199 -10.205 59.440 1.00 87.69 202 ALA A N 1
ATOM 1647 C CA . ALA A 1 202 ? -48.144 -9.194 59.468 1.00 87.69 202 ALA A CA 1
ATOM 1648 C C . ALA A 1 202 ? -46.750 -9.787 59.179 1.00 87.69 202 ALA A C 1
ATOM 1650 O O . ALA A 1 202 ? -45.933 -9.172 58.498 1.00 87.69 202 ALA A O 1
ATOM 1651 N N . ALA A 1 203 ? -46.451 -10.998 59.664 1.00 87.31 203 ALA A N 1
ATOM 1652 C CA . ALA A 1 203 ? -45.191 -11.673 59.346 1.00 87.31 203 ALA A CA 1
ATOM 1653 C C . ALA A 1 203 ? -45.103 -12.099 57.868 1.00 87.31 203 ALA A C 1
ATOM 1655 O O . ALA A 1 203 ? -44.014 -12.084 57.297 1.00 87.31 203 ALA A O 1
ATOM 1656 N N . LYS A 1 204 ? -46.228 -12.474 57.245 1.00 87.25 204 LYS A N 1
ATOM 1657 C CA . LYS A 1 204 ? -46.294 -12.782 55.807 1.00 87.25 204 LYS A CA 1
ATOM 1658 C C . LYS A 1 204 ? -46.105 -11.534 54.951 1.00 87.25 204 LYS A C 1
ATOM 1660 O O . LYS A 1 204 ? -45.346 -11.595 53.995 1.00 87.25 204 LYS A O 1
ATOM 1665 N N . GLU A 1 205 ? -46.740 -10.428 55.321 1.00 91.31 205 GLU A N 1
ATOM 1666 C CA . GLU A 1 205 ? -46.588 -9.139 54.637 1.00 91.31 205 GLU A CA 1
ATOM 1667 C C . GLU A 1 205 ? -45.131 -8.648 54.682 1.00 91.31 205 GLU A C 1
ATOM 1669 O O . GLU A 1 205 ? -44.544 -8.304 53.660 1.00 91.31 205 GLU A O 1
ATOM 1674 N N . ARG A 1 206 ? -44.467 -8.759 55.839 1.00 90.31 206 ARG A N 1
ATOM 1675 C CA . ARG A 1 206 ? -43.030 -8.449 55.947 1.00 90.31 206 ARG A CA 1
ATOM 1676 C C . ARG A 1 206 ? -42.140 -9.365 55.108 1.00 90.31 206 ARG A C 1
ATOM 1678 O O . ARG A 1 206 ? -41.082 -8.936 54.658 1.00 90.31 206 ARG A O 1
ATOM 1685 N N . LEU A 1 207 ? -42.523 -10.629 54.916 1.00 89.88 207 LEU A N 1
ATOM 1686 C CA . LEU A 1 207 ? -41.785 -11.532 54.030 1.00 89.88 207 LEU A CA 1
ATOM 1687 C C . LEU A 1 207 ? -41.934 -11.139 52.561 1.00 89.88 207 LEU A C 1
ATOM 1689 O O . LEU A 1 207 ? -40.945 -11.213 51.837 1.00 89.88 207 LEU A O 1
ATOM 1693 N N . THR A 1 208 ? -43.132 -10.736 52.130 1.00 90.56 208 THR A N 1
ATOM 1694 C CA . THR A 1 208 ? -43.335 -10.236 50.764 1.00 90.56 208 THR A CA 1
ATOM 1695 C C . THR A 1 208 ? -42.534 -8.960 50.534 1.00 90.56 208 THR A C 1
ATOM 1697 O O . THR A 1 208 ? -41.807 -8.887 49.555 1.00 90.56 208 THR A O 1
ATOM 1700 N N . GLU A 1 209 ? -42.516 -8.033 51.498 1.00 92.19 209 GLU A N 1
ATOM 1701 C CA . GLU A 1 209 ? -41.669 -6.834 51.416 1.00 92.19 209 GLU A CA 1
ATOM 1702 C C . GLU A 1 209 ? -40.173 -7.168 51.292 1.00 92.19 209 GLU A C 1
ATOM 1704 O O . GLU A 1 209 ? -39.465 -6.552 50.504 1.00 92.19 209 GLU A O 1
ATOM 1709 N N . ILE A 1 210 ? -39.671 -8.142 52.064 1.00 93.25 210 ILE A N 1
ATOM 1710 C CA . ILE A 1 210 ? -38.268 -8.584 51.975 1.00 93.25 210 ILE A CA 1
ATOM 1711 C C . ILE A 1 210 ? -37.973 -9.227 50.619 1.00 93.25 210 ILE A C 1
ATOM 1713 O O . ILE A 1 210 ? -36.864 -9.086 50.106 1.00 93.25 210 ILE A O 1
ATOM 1717 N N . HIS A 1 211 ? -38.929 -9.961 50.053 1.00 91.88 211 HIS A N 1
ATOM 1718 C CA . HIS A 1 211 ? -38.764 -10.574 48.742 1.00 91.88 211 HIS A CA 1
ATOM 1719 C C . HIS A 1 211 ? -38.663 -9.513 47.642 1.00 91.88 211 HIS A C 1
ATOM 1721 O O . HIS A 1 211 ? -37.699 -9.534 46.879 1.00 91.88 211 HIS A O 1
ATOM 1727 N N . ASP A 1 212 ? -39.586 -8.552 47.634 1.00 92.00 212 ASP A N 1
ATOM 1728 C CA . ASP A 1 212 ? -39.598 -7.454 46.666 1.00 92.00 212 ASP A CA 1
ATOM 1729 C C . ASP A 1 212 ? -38.319 -6.601 46.783 1.00 92.00 212 ASP A C 1
ATOM 1731 O O . ASP A 1 212 ? -37.701 -6.241 45.781 1.00 92.00 212 ASP A O 1
ATOM 1735 N N . GLU A 1 213 ? -37.861 -6.334 48.013 1.00 91.88 213 GLU A N 1
ATOM 1736 C CA . GLU A 1 213 ? -36.604 -5.623 48.283 1.00 91.88 213 GLU A CA 1
ATOM 1737 C C . GLU A 1 213 ? -35.373 -6.397 47.781 1.00 91.88 213 GLU A C 1
ATOM 1739 O O . GLU A 1 213 ? -34.424 -5.798 47.274 1.00 91.88 213 GLU A O 1
ATOM 1744 N N . TYR A 1 214 ? -35.369 -7.729 47.899 1.00 90.38 214 TYR A N 1
ATOM 1745 C CA . TYR A 1 214 ? -34.286 -8.561 47.372 1.00 90.38 214 TYR A CA 1
ATOM 1746 C C . TYR A 1 214 ? -34.221 -8.504 45.844 1.00 90.38 214 TYR A C 1
ATOM 1748 O O . TYR A 1 214 ? -33.134 -8.308 45.297 1.00 90.38 214 TYR A O 1
ATOM 1756 N N . GLU A 1 215 ? -35.366 -8.671 45.175 1.00 91.81 215 GLU A N 1
ATOM 1757 C CA . GLU A 1 215 ? -35.449 -8.685 43.715 1.00 91.81 215 GLU A CA 1
ATOM 1758 C C . GLU A 1 215 ? -35.052 -7.326 43.124 1.00 91.81 215 GLU A C 1
ATOM 1760 O O . GLU A 1 215 ? -34.221 -7.270 42.215 1.00 91.81 215 GLU A O 1
ATOM 1765 N N . GLU A 1 216 ? -35.565 -6.224 43.683 1.00 94.38 216 GLU A N 1
ATOM 1766 C CA . GLU A 1 216 ? -35.163 -4.869 43.282 1.00 94.38 216 GLU A CA 1
ATOM 1767 C C . GLU A 1 216 ? -33.655 -4.690 43.408 1.00 94.38 216 GLU A C 1
ATOM 1769 O O . GLU A 1 216 ? -32.993 -4.252 42.464 1.00 94.38 216 GLU A O 1
ATOM 1774 N N . ARG A 1 217 ? -33.100 -5.061 44.565 1.00 92.19 217 ARG A N 1
ATOM 1775 C CA . ARG A 1 217 ? -31.685 -4.860 44.851 1.00 92.19 217 ARG A CA 1
ATOM 1776 C C . ARG A 1 217 ? -30.820 -5.655 43.882 1.00 92.19 217 ARG A C 1
ATOM 1778 O O . ARG A 1 217 ? -29.839 -5.119 43.371 1.00 92.19 217 ARG A O 1
ATOM 1785 N N . GLU A 1 218 ? -31.171 -6.908 43.608 1.00 88.19 218 GLU A N 1
ATOM 1786 C CA . GLU A 1 218 ? -30.468 -7.734 42.626 1.00 88.19 218 GLU A CA 1
ATOM 1787 C C . GLU A 1 218 ? -30.516 -7.096 41.228 1.00 88.19 218 GLU A C 1
ATOM 1789 O O . GLU A 1 218 ? -29.474 -6.927 40.589 1.00 88.19 218 GLU A O 1
ATOM 1794 N N . GLN A 1 219 ? -31.694 -6.663 40.771 1.00 90.56 219 GLN A N 1
ATOM 1795 C CA . GLN A 1 219 ? -31.854 -6.007 39.470 1.00 90.56 219 GLN A CA 1
ATOM 1796 C C . GLN A 1 219 ? -31.043 -4.709 39.370 1.00 90.56 219 GLN A C 1
ATOM 1798 O O . GLN A 1 219 ? -30.327 -4.494 38.386 1.00 90.56 219 GLN A O 1
ATOM 1803 N N . ARG A 1 220 ? -31.111 -3.850 40.392 1.00 94.19 220 ARG A N 1
ATOM 1804 C CA . ARG A 1 220 ? -30.386 -2.577 40.439 1.00 94.19 220 ARG A CA 1
ATOM 1805 C C . ARG A 1 220 ? -28.880 -2.789 40.413 1.00 94.19 220 ARG A C 1
ATOM 1807 O O . ARG A 1 220 ? -28.196 -2.157 39.611 1.00 94.19 220 ARG A O 1
ATOM 1814 N N . TRP A 1 221 ? -28.357 -3.687 41.243 1.00 91.81 221 TRP A N 1
ATOM 1815 C CA . TRP A 1 221 ? -26.921 -3.948 41.306 1.00 91.81 221 TRP A CA 1
ATOM 1816 C C . TRP A 1 221 ? -26.386 -4.610 40.033 1.00 91.81 221 TRP A C 1
ATOM 1818 O O . TRP A 1 221 ? -25.330 -4.204 39.546 1.00 91.81 221 TRP A O 1
ATOM 1828 N N . ASN A 1 222 ? -27.147 -5.516 39.415 1.00 86.44 222 ASN A N 1
ATOM 1829 C CA . ASN A 1 222 ? -26.812 -6.046 38.091 1.00 86.44 222 ASN A CA 1
ATOM 1830 C C . ASN A 1 222 ? -26.786 -4.939 37.028 1.00 86.44 222 ASN A C 1
ATOM 1832 O O . ASN A 1 222 ? -25.867 -4.875 36.210 1.00 86.44 222 ASN A O 1
ATOM 1836 N N . ARG A 1 223 ? -27.755 -4.014 37.053 1.00 88.81 223 ARG A N 1
ATOM 1837 C CA . ARG A 1 223 ? -27.782 -2.894 36.105 1.00 88.81 223 ARG A CA 1
ATOM 1838 C C . ARG A 1 223 ? -26.600 -1.945 36.298 1.00 88.81 223 ARG A C 1
ATOM 1840 O O . ARG A 1 223 ? -26.037 -1.489 35.305 1.00 88.81 223 ARG A O 1
ATOM 1847 N N . ILE A 1 224 ? -26.224 -1.663 37.544 1.00 88.81 224 ILE A N 1
ATOM 1848 C CA . ILE A 1 224 ? -25.053 -0.843 37.877 1.00 88.81 224 ILE A CA 1
ATOM 1849 C C . ILE A 1 224 ? -23.767 -1.511 37.373 1.00 88.81 224 ILE A C 1
ATOM 1851 O O . ILE A 1 224 ? -22.958 -0.830 36.752 1.00 88.81 224 ILE A O 1
ATOM 1855 N N . ALA A 1 225 ? -23.594 -2.823 37.567 1.00 84.38 225 ALA A N 1
ATOM 1856 C CA . ALA A 1 225 ? -22.412 -3.548 37.088 1.00 84.38 225 ALA A CA 1
ATOM 1857 C C . ALA A 1 225 ? -22.234 -3.419 35.562 1.00 84.38 225 ALA A C 1
ATOM 1859 O O . ALA A 1 225 ? -21.171 -3.005 35.099 1.00 84.38 225 ALA A O 1
ATOM 1860 N N . VAL A 1 226 ? -23.314 -3.636 34.798 1.00 82.69 226 VAL A N 1
ATOM 1861 C CA . VAL A 1 226 ? -23.330 -3.484 33.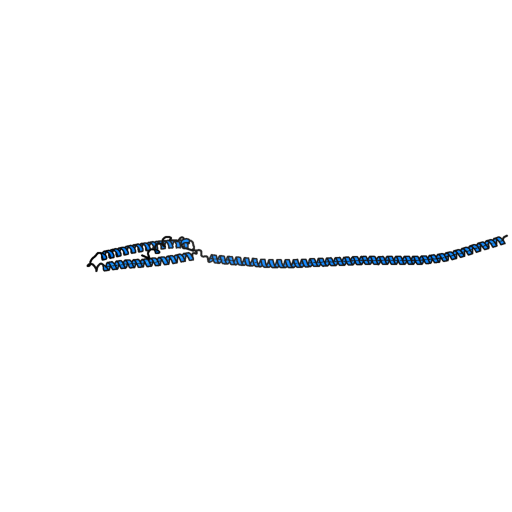331 1.00 82.69 226 VAL A CA 1
ATOM 1862 C C . VAL A 1 226 ? -22.949 -2.064 32.899 1.00 82.69 226 VAL A C 1
ATOM 1864 O O . VAL A 1 226 ? -22.209 -1.889 31.937 1.00 82.69 226 VAL A O 1
ATOM 1867 N N . LEU A 1 227 ? -23.443 -1.036 33.600 1.00 84.06 227 LEU A N 1
ATOM 1868 C CA . LEU A 1 227 ? -23.128 0.365 33.287 1.00 84.06 227 LEU A CA 1
ATOM 1869 C C . LEU A 1 227 ? -21.668 0.736 33.579 1.00 84.06 227 LEU A C 1
ATOM 1871 O O . LEU A 1 227 ? -21.160 1.686 32.993 1.00 84.06 227 LEU A O 1
ATOM 1875 N N . LEU A 1 228 ? -20.998 -0.002 34.465 1.00 81.25 228 LEU A N 1
ATOM 1876 C CA . LEU A 1 228 ? -19.587 0.188 34.801 1.00 81.25 228 LEU A CA 1
ATOM 1877 C C . LEU A 1 228 ? -18.654 -0.679 33.938 1.00 81.25 228 LEU A C 1
ATOM 1879 O O . LEU A 1 228 ? -17.479 -0.798 34.271 1.00 81.25 228 LEU A O 1
ATOM 1883 N N . ASN A 1 229 ? -19.157 -1.291 32.856 1.00 73.62 229 ASN A N 1
ATOM 1884 C CA . ASN A 1 229 ? -18.426 -2.251 32.014 1.00 73.62 229 ASN A CA 1
ATOM 1885 C C . ASN A 1 229 ? -17.849 -3.444 32.800 1.00 73.62 229 ASN A C 1
ATOM 1887 O O . ASN A 1 229 ? -16.831 -4.019 32.417 1.00 73.62 229 ASN A O 1
ATOM 1891 N N . HIS A 1 230 ? -18.496 -3.827 33.901 1.00 66.56 230 HIS A N 1
ATOM 1892 C CA . HIS A 1 230 ? -18.184 -5.053 34.621 1.00 66.56 230 HIS A CA 1
ATOM 1893 C C . HIS A 1 230 ? -19.276 -6.081 34.341 1.00 66.56 230 HIS A C 1
ATOM 1895 O O . HIS A 1 230 ? -20.432 -5.881 34.705 1.00 66.56 230 HIS A O 1
ATOM 1901 N N . ASP A 1 231 ? -18.892 -7.198 33.723 1.00 54.97 231 ASP A N 1
ATOM 1902 C CA . ASP A 1 231 ? -19.843 -8.216 33.255 1.00 54.97 231 ASP A CA 1
ATOM 1903 C C . ASP A 1 231 ? -20.678 -8.857 34.377 1.00 54.97 231 ASP A C 1
ATOM 1905 O O . ASP A 1 231 ? -21.749 -9.379 34.099 1.00 54.97 231 ASP A O 1
ATOM 1909 N N . ASP A 1 232 ? -20.226 -8.781 35.638 1.00 58.97 232 ASP A N 1
ATOM 1910 C CA . ASP A 1 232 ? -20.898 -9.367 36.802 1.00 58.97 232 ASP A CA 1
ATOM 1911 C C . ASP A 1 232 ? -20.602 -8.594 38.102 1.00 58.97 232 ASP A C 1
ATOM 1913 O O . ASP A 1 232 ? -19.522 -8.023 38.278 1.00 58.97 232 ASP A O 1
ATOM 1917 N N . LEU A 1 233 ? -21.504 -8.688 39.093 1.00 60.81 233 LEU A N 1
ATOM 1918 C CA . LEU A 1 233 ? -21.276 -8.202 40.471 1.00 60.81 233 LEU A CA 1
ATOM 1919 C C . LEU A 1 233 ? -20.024 -8.805 41.121 1.00 60.81 233 LEU A C 1
ATOM 1921 O O . LEU A 1 233 ? -19.350 -8.163 41.930 1.00 60.81 233 LEU A O 1
ATOM 1925 N N . ASN A 1 234 ? -19.682 -10.028 40.717 1.00 61.69 234 ASN A N 1
ATOM 1926 C CA . ASN A 1 234 ? -18.467 -10.724 41.126 1.00 61.69 234 ASN A CA 1
ATOM 1927 C C . ASN A 1 234 ? -17.209 -9.977 40.674 1.00 61.69 234 ASN A C 1
ATOM 1929 O O . ASN A 1 234 ? -16.242 -9.899 41.430 1.00 61.69 234 ASN A O 1
ATOM 1933 N N . ASN A 1 235 ? -17.247 -9.382 39.479 1.00 56.97 235 ASN A N 1
ATOM 1934 C CA . ASN A 1 235 ? -16.135 -8.616 38.924 1.00 56.97 235 ASN A CA 1
ATOM 1935 C C . ASN A 1 235 ? -15.972 -7.256 39.620 1.00 56.97 235 ASN A C 1
ATOM 1937 O O . ASN A 1 235 ? -14.865 -6.728 39.657 1.00 56.97 235 ASN A O 1
ATOM 1941 N N . LEU A 1 236 ? -17.031 -6.730 40.253 1.00 64.56 236 LEU A N 1
ATOM 1942 C CA . LEU A 1 236 ? -16.942 -5.584 41.168 1.00 64.56 236 LEU A CA 1
ATOM 1943 C C . LEU A 1 236 ? -16.428 -5.964 42.572 1.00 64.56 236 LEU A C 1
ATOM 1945 O O . LEU A 1 236 ? -16.231 -5.085 43.411 1.00 64.56 236 LEU A O 1
ATOM 1949 N N . GLY A 1 237 ? -16.224 -7.258 42.851 1.00 62.62 237 GLY A N 1
ATOM 1950 C CA . GLY A 1 237 ? -15.912 -7.773 44.187 1.00 62.62 237 GLY A CA 1
ATOM 1951 C C . GLY A 1 237 ? -17.105 -7.747 45.151 1.00 62.62 237 GLY A C 1
ATOM 1952 O O . GLY A 1 237 ? -16.905 -7.839 46.358 1.00 62.62 237 GLY A O 1
ATOM 1953 N N . LEU A 1 238 ? -18.330 -7.614 44.628 1.00 64.38 238 LEU A N 1
ATOM 1954 C CA . LEU A 1 238 ? -19.575 -7.452 45.390 1.00 64.38 238 LEU A CA 1
ATOM 1955 C C . LEU A 1 238 ? -20.462 -8.695 45.371 1.00 64.38 238 LEU A C 1
ATOM 1957 O O . LEU A 1 238 ? -21.673 -8.612 45.531 1.00 64.38 238 LEU A O 1
ATOM 1961 N N . SER A 1 239 ? -19.874 -9.869 45.158 1.00 59.00 239 SER A N 1
ATOM 1962 C CA . SER A 1 239 ? -20.641 -11.108 45.199 1.00 59.00 239 SER A CA 1
ATOM 1963 C C . SER A 1 239 ? -21.005 -11.496 46.618 1.00 59.00 239 SER A C 1
ATOM 1965 O O . SER A 1 239 ? -20.125 -11.837 47.412 1.00 59.00 239 SER A O 1
ATOM 1967 N N . THR A 1 240 ? -22.299 -11.636 46.871 1.00 54.41 240 THR A N 1
ATOM 1968 C CA . THR A 1 240 ? -22.784 -12.587 47.861 1.00 54.41 240 THR A CA 1
ATOM 1969 C C . THR A 1 240 ? -23.833 -13.507 47.253 1.00 54.41 240 THR A C 1
ATOM 1971 O O . THR A 1 240 ? -25.021 -13.215 47.190 1.00 54.41 240 THR A O 1
ATOM 1974 N N . SER A 1 241 ? -23.396 -14.688 46.799 1.00 45.78 241 SER A N 1
ATOM 1975 C CA . SER A 1 241 ? -23.931 -15.964 47.308 1.00 45.78 241 SER A CA 1
ATOM 1976 C C . SER A 1 241 ? -23.558 -17.190 46.463 1.00 45.78 241 SER A C 1
ATOM 1978 O O . SER A 1 241 ? -24.047 -17.405 45.362 1.00 45.78 241 SER A O 1
ATOM 1980 N N . ALA A 1 242 ? -22.821 -18.115 47.081 1.00 36.00 242 ALA A N 1
ATOM 1981 C CA . ALA A 1 242 ? -22.921 -19.548 46.776 1.00 36.00 242 ALA A CA 1
ATOM 1982 C C . ALA A 1 242 ? -23.934 -20.268 47.700 1.00 36.00 242 ALA A C 1
ATOM 1984 O O . ALA A 1 242 ? -24.070 -21.486 47.649 1.00 36.00 242 ALA A O 1
ATOM 1985 N N . VAL A 1 243 ? -24.646 -19.543 48.578 1.00 44.31 243 VAL A N 1
ATOM 1986 C CA . VAL A 1 243 ? -25.384 -20.156 49.703 1.00 44.31 243 VAL A CA 1
ATOM 1987 C C . VAL A 1 243 ? -26.912 -20.099 49.564 1.00 44.31 243 VAL A C 1
ATOM 1989 O O . VAL A 1 243 ? -27.598 -20.909 50.188 1.00 44.31 243 VAL A O 1
ATOM 1992 N N . TYR A 1 244 ? -27.481 -19.216 48.736 1.00 49.59 244 TYR A N 1
ATOM 1993 C CA . TYR A 1 244 ? -28.925 -18.934 48.808 1.00 49.59 244 TYR A CA 1
ATOM 1994 C C . TYR A 1 244 ? -29.804 -19.604 47.744 1.00 49.59 244 TYR A C 1
ATOM 1996 O O . TYR A 1 244 ? -30.992 -19.787 47.992 1.00 49.59 244 TYR A O 1
ATOM 2004 N N . ARG A 1 245 ? -29.246 -20.122 46.639 1.00 43.25 245 ARG A N 1
ATOM 2005 C CA . ARG A 1 245 ? -30.051 -20.800 45.599 1.00 43.25 245 ARG A CA 1
ATOM 2006 C C . ARG A 1 245 ? -30.564 -22.197 45.992 1.00 43.25 245 ARG A C 1
ATOM 2008 O O . ARG A 1 245 ? -31.484 -22.701 45.359 1.00 43.25 245 ARG A O 1
ATOM 2015 N N . SER A 1 246 ? -30.015 -22.841 47.030 1.00 34.81 246 SER A N 1
ATOM 2016 C CA . SER A 1 246 ? -30.384 -24.229 47.380 1.00 34.81 246 SER A CA 1
ATOM 2017 C C . SER A 1 246 ? -31.515 -24.369 48.406 1.00 34.81 246 SER A C 1
ATOM 2019 O O . SER A 1 246 ? -32.066 -25.461 48.546 1.00 34.81 246 SER A O 1
ATOM 2021 N N . LYS A 1 247 ? -31.894 -23.301 49.125 1.00 39.72 247 LYS A N 1
ATOM 2022 C CA . LYS A 1 247 ? -32.830 -23.424 50.260 1.00 39.72 247 LYS A CA 1
ATOM 2023 C C . LYS A 1 247 ? -34.293 -23.109 49.941 1.00 39.72 247 LYS A C 1
ATOM 2025 O O . LYS A 1 247 ? -35.154 -23.680 50.609 1.00 39.72 247 LYS A O 1
ATOM 2030 N N . ASP A 1 248 ? -34.591 -22.318 48.909 1.00 38.84 248 ASP A N 1
ATOM 2031 C CA . ASP A 1 248 ? -35.986 -21.971 48.579 1.00 38.84 248 ASP A CA 1
ATOM 2032 C C . ASP A 1 248 ? -36.707 -23.005 47.706 1.00 38.84 248 ASP A C 1
ATOM 2034 O O . ASP A 1 248 ? -37.901 -23.237 47.896 1.00 38.84 248 ASP A O 1
ATOM 2038 N N . SER A 1 249 ? -35.997 -23.760 46.858 1.00 34.22 249 SER A N 1
ATOM 2039 C CA . SER A 1 249 ? -36.621 -24.869 46.107 1.00 34.22 249 SER A CA 1
ATOM 2040 C C . SER A 1 249 ? -37.103 -26.023 47.002 1.00 34.22 249 SER A C 1
ATOM 2042 O O . SER A 1 249 ? -37.933 -26.823 46.586 1.00 34.22 249 SER A O 1
ATOM 2044 N N . SER A 1 250 ? -36.636 -26.099 48.254 1.00 37.56 250 SER A N 1
ATOM 2045 C CA . SER A 1 250 ? -37.009 -27.173 49.189 1.00 37.56 250 SER A CA 1
ATOM 2046 C C . SER A 1 250 ? -38.158 -26.808 50.140 1.00 37.56 250 SER A C 1
ATOM 2048 O O . SER A 1 250 ? -38.526 -27.629 50.977 1.00 37.56 250 SER A O 1
ATOM 2050 N N . ARG A 1 251 ? -38.711 -25.586 50.070 1.00 39.75 251 ARG A N 1
ATOM 2051 C CA . ARG A 1 251 ? -39.710 -25.095 51.045 1.00 39.75 251 ARG A CA 1
ATOM 2052 C C . ARG A 1 251 ? -41.061 -24.681 50.467 1.00 39.75 251 ARG A C 1
ATOM 2054 O O . ARG A 1 251 ? -41.974 -24.432 51.246 1.00 39.75 251 ARG A O 1
ATOM 2061 N N . ILE A 1 252 ? -41.214 -24.651 49.143 1.00 36.00 252 ILE A N 1
ATOM 2062 C CA . ILE A 1 252 ? -42.495 -24.320 48.487 1.00 36.00 252 ILE A CA 1
ATOM 2063 C C . ILE A 1 252 ? -43.345 -25.583 48.213 1.00 36.00 252 ILE A C 1
ATOM 2065 O O . ILE A 1 252 ? -44.529 -25.483 47.903 1.00 36.00 252 ILE A O 1
ATOM 2069 N N . HIS A 1 253 ? -42.798 -26.787 48.399 1.00 32.16 253 HIS A N 1
ATOM 2070 C CA . HIS A 1 253 ? -43.550 -28.050 48.388 1.00 32.16 253 HIS A CA 1
ATOM 2071 C C . HIS A 1 253 ? -43.269 -28.851 49.666 1.00 32.16 253 HIS A C 1
ATOM 2073 O O . HIS A 1 253 ? -42.452 -29.768 49.645 1.00 32.16 253 HIS A O 1
ATOM 2079 N N . ASN A 1 254 ? -43.890 -28.453 50.783 1.00 30.38 254 ASN A N 1
ATOM 2080 C CA . ASN A 1 254 ? -44.320 -29.323 51.895 1.00 30.38 254 ASN A CA 1
ATOM 2081 C C . ASN A 1 254 ? -45.072 -28.526 52.967 1.00 30.38 254 ASN A C 1
ATOM 2083 O O . ASN A 1 254 ? -44.522 -27.507 53.444 1.00 30.38 254 ASN A O 1
#

Secondary structure (DSSP, 8-state):
-HHHHHHHHHHHHHHHHHHHHHHHHHHHHHHHHHHHHHHHHHHHHHHHHHHHHHHHHHHHHHHHHHHHHHHHHHHHHHHHHHHHHHHHHHHHHHHHHHHHHHHHHHHHHHHHHHHHHHHHHHHHHHHHHH--PPPHHHHHHHHHHHHHHHHHHHHHHHHHHHHHHHHHHHHHHHHHHHHH--SS--HHHHHHHHHHHHHHHHHHHHHHHHHHHHHHHHHHHHHHHHHTT-SSTTTTT----SSSTTTSTTTS--

Mean predicted aligned error: 17.79 Å

Radius of gyration: 77.99 Å; Cα contacts (8 Å, |Δi|>4): 45; chains: 1; bounding box: 164×43×205 Å

Foldseek 3Di:
DVVVVVVVVVVVVVVVVVVVVVVVVVVVVVVVVVVVVVVVVVVVVVVVVVVVVVVVVVVVVVVVVVVVVVVVVVVVVVVVVVVVVVVVVVVVVVVVVVVVVVVVVVVVVVVVVVVVVVVVVVVVVVVVVVPPQPDPVVLVVVLVVLVVLVVVLVVLVVVLVVLLVVLVVQLVVLVVVVVPDPDDPDPVSVVSNVVSVVSNVVSVVSVVVSVVSVVVVLVVLCVVCVVNVHNDCVSSVSDDDPPPPPPPVVPVPD

pLDDT: mean 83.65, std 15.99, range [30.38, 98.31]

Solvent-accessible surface area (backbone atoms only — not comparable to full-atom values): 14004 Å² total; per-residue (Å²): 118,70,67,60,53,53,52,53,51,50,53,52,53,49,51,53,51,51,51,52,49,54,51,50,51,52,49,50,54,52,48,52,51,50,50,53,50,50,52,52,47,53,50,48,51,52,49,50,52,53,52,53,51,51,51,49,53,53,53,49,51,51,50,49,53,50,52,52,52,50,50,51,53,48,52,50,52,53,51,52,51,51,50,54,52,48,55,50,52,52,52,52,47,54,53,49,52,50,50,53,51,52,53,51,53,50,54,50,52,53,52,51,51,53,52,50,52,52,52,47,50,51,51,49,52,53,46,56,76,66,52,76,71,79,52,69,68,58,53,52,51,49,54,52,49,51,53,53,54,50,53,51,47,55,51,55,47,52,54,45,53,53,51,39,52,52,28,51,52,52,45,50,52,52,54,53,53,63,76,71,57,86,88,83,80,63,77,78,47,50,60,54,51,49,54,36,50,51,47,43,52,54,37,50,53,53,49,52,53,52,48,55,53,49,54,51,50,52,53,51,48,50,52,51,23,54,74,69,75,27,94,38,42,58,75,72,72,64,64,84,74,98,72,66,83,73,60,62,81,68,59,82,77,121

=== Feature glossary ===
A reading guide for the features in this record.

Start from the sequence.

  · Sequence gives the chain of amino acids in standard one-letter code (A=alanine, C=cysteine, …, Y=tyrosine), read N→C. It is the only feature that is directly encoded by the gene; all structural features are derived from the folded form of this sequence.

Fold it, and you get atomic coordinates and the backbone conformation that goes with them.

  · The mmCIF table is the protein's shape written out atom by atom. For each backbone N, Cα, C, and carbonyl O, it records an (x, y, z) coordinate triple in Å plus the residue type, chain letter, and residue number.

  · Backbone dihedral angles. Every residue except chain termini has a φ (preceding-C → N → Cα → C) and a ψ (N → Cα → C → next-N). They are reported in degrees following the IUPAC sign co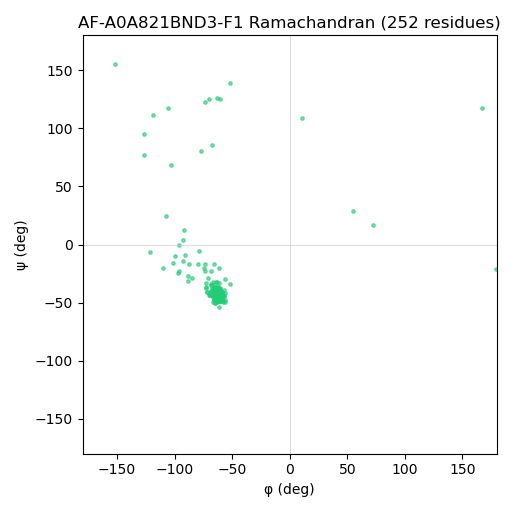nvention. Secondary structure is essentially a statement about which (φ, ψ) basin each residue occupies.

  · DSSP 8-st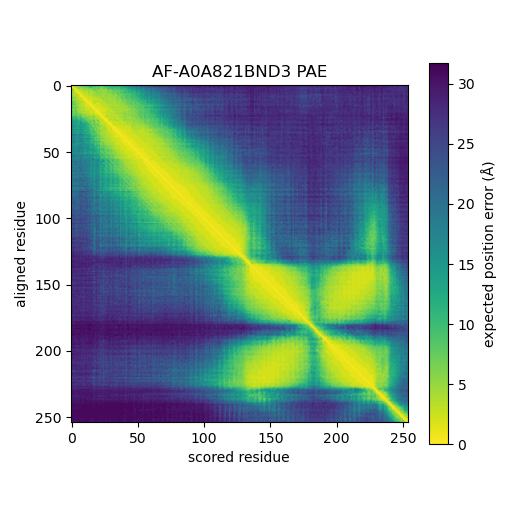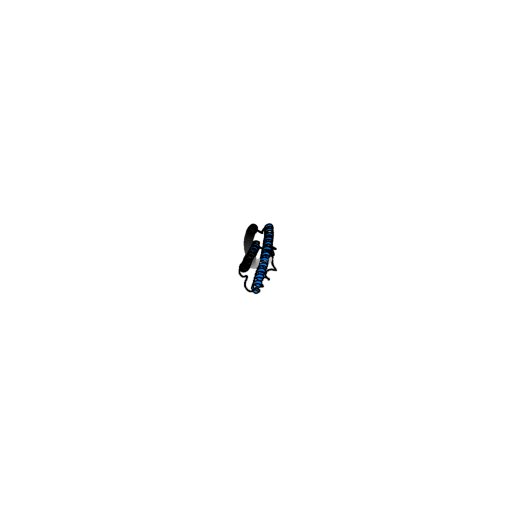ate secondary structure assigns each residue one of H (α-helix), G (3₁₀-helix), I (π-helix), E (extended β-strand), B (isolated β-bridge), T (hydrogen-bonded turn), S (bend), or '-' (coil). The assignment is computed from backbone hydrogen-bond geometry via the Kabsch–Sander algorithm.

  · P-SEA three-state annotation labels each residue as helix, strand, or coil based purely on the geometry of the Cα trace. It serves as a fallback when the full backbone (and thus DSSP) is unavailable.

Summarize the fold with a handful of shape descriptors and a per-residue structural alphabet.

  · Radius of gyration (Rg) is the root-mean-square distance of Cα atoms from their centroid — a single number for overall size and compactness. A globular domain of N residues has Rg ≈ 2.2·N^0.38 Å; an extended or disordered chain has a much larger Rg. The Cα contact count is the number of residue pairs whose Cα atoms are within 8 Å and are more than four positions apart in sequence — a standard proxy for tertiary packing density. The bounding box is the smallest axis-aligned box enclosing all Cα atoms.

  · Foldseek's 3Di representation compresses backbone geometry into a per-residue letter drawn from a learned twenty-state alphabet. It captures the tertiary interaction pattern around each residue — which residues are packed against it in space, regardless of where they are in sequence.

  · Accessible surface area quantifies burial. A residue with SASA near zero is packed into the hydrophobic core; one with SASA >100 Å² sits on the surface. Computed here via the Shrake–Rupley numerical algorithm with a 1.4 Å probe.

Ask how reliable the model is.

  · For AlphaFold models, the B-factor field carries pLDDT — the model's own estimate of local accuracy on a 0–100 scale. Regions with pLDDT<50 should be treated as essentially unmodeled; they often correspond to intrinsically disordered segments.

  · For experimental (PDB) structures, the B-factor (temperature factor) quantifies the positional spread of each atom in the crystal — a combination of thermal vibration and static disorder — in units of Å². High B-factors mark flexible loops or poorly resolved regions; low B-factors mark the rigid, well-ordered core.

  · PAE(i, j) answers: if I align the predicted and true structures on residue i, how far off (in Å) do I expect residue j to be? A block-diagonal PAE matrix with low values on the blocks and high values off-diagonal is the signature of a multi-domain protein with confidently predicted domains but uncertain inter-domain orientation.

Place it in context: what it resembles, what it is annotated as, and how it looks.

  · Structural nearest neighbors (via Foldseek easy-search vs the PDB). Reported per hit: target PDB id, E-value, and alignment TM-score. A TM-score above ~0.5 is the conventional threshold for 'same fold'.

  · Functional annotations link the protein to curated databases. InterPro entries identify conserved domains and families by matching the sequence against member-database signatures (Pfam, PROSITE, CDD, …). Gene Ontology (GO) terms describe molecular function, biological process, and cellular component in a controlled vocabulary. CATH places the structure in a hierarchical fold classification (Class/Architecture/Topology/Homologous-superfamily). The organism is the source species.

  · Plot images: a contact map (which residues are close in 3D, as an N×N binary image), a Ramachandran sc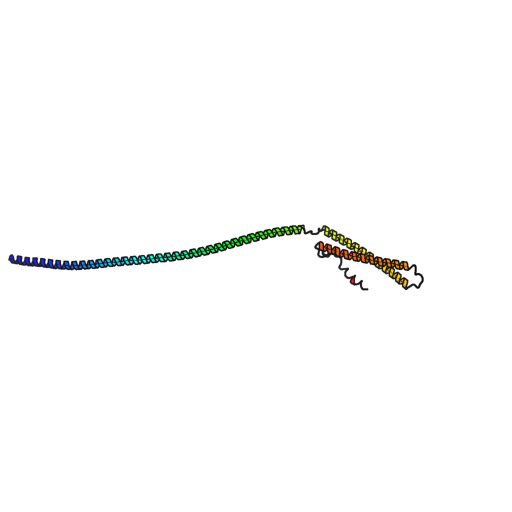atter (backbone torsion angles, revealing secondary-structure composition at a glance), and — for AlphaFold structures — a PAE heatmap (pairwise prediction confidence).

  · Structure images are PyMOL renders from six orthogonal camera directions. Cartoon representation draws helices as coils and strands as arrows; sticks shows the backbone as bonds; surface shows the solvent-excluded envelope. Rainbow coloring maps sequence position to hue (blue→red, N→C); chain coloring assigns a distinct color per polypeptide.